Protein AF-A0A2E7CNX6-F1 (afdb_monomer_lite)

Structure (mmCIF, N/CA/C/O backbone):
data_AF-A0A2E7CNX6-F1
#
_entry.id   AF-A0A2E7CNX6-F1
#
loop_
_atom_site.group_PDB
_atom_site.id
_atom_site.type_symbol
_atom_site.label_atom_id
_atom_site.label_alt_id
_atom_site.label_comp_id
_atom_site.label_asym_id
_atom_site.label_entity_id
_atom_site.label_seq_id
_atom_site.pdbx_PDB_ins_code
_atom_site.Cartn_x
_atom_site.Cartn_y
_atom_site.Cartn_z
_atom_site.occupancy
_atom_site.B_iso_or_equiv
_atom_site.auth_seq_id
_atom_site.auth_comp_id
_atom_site.auth_asym_id
_atom_site.auth_atom_id
_atom_site.pdbx_PDB_model_num
ATOM 1 N N . MET A 1 1 ? 15.929 -14.197 7.930 1.00 45.59 1 MET A N 1
ATOM 2 C CA . MET A 1 1 ? 15.863 -12.833 8.488 1.00 45.59 1 MET A CA 1
ATOM 3 C C . MET A 1 1 ? 14.417 -12.599 8.876 1.00 45.59 1 MET A C 1
ATOM 5 O O . MET A 1 1 ? 13.589 -12.538 7.985 1.00 45.59 1 MET A O 1
ATOM 9 N N . SER A 1 2 ? 14.090 -12.605 10.167 1.00 47.03 2 SER A N 1
ATOM 10 C CA . SER A 1 2 ? 12.759 -12.212 10.642 1.00 47.03 2 SER A CA 1
ATOM 11 C C . SER A 1 2 ? 12.907 -10.865 11.340 1.00 47.03 2 SER A C 1
ATOM 13 O O . SER A 1 2 ? 12.980 -10.812 12.566 1.00 47.03 2 SER A O 1
ATOM 15 N N . SER A 1 3 ? 13.070 -9.789 10.567 1.00 60.41 3 SER A N 1
ATOM 16 C CA . SER A 1 3 ? 12.851 -8.453 11.118 1.00 60.41 3 SER A CA 1
ATOM 17 C C . SER A 1 3 ? 11.380 -8.385 11.516 1.00 60.41 3 SER A C 1
ATOM 19 O O . SER A 1 3 ? 10.489 -8.665 10.709 1.00 60.41 3 SER A O 1
ATOM 21 N N . ASN A 1 4 ? 11.119 -8.124 12.793 1.00 81.44 4 ASN A N 1
ATOM 22 C CA . ASN A 1 4 ? 9.761 -7.910 13.247 1.00 81.44 4 ASN A CA 1
ATOM 23 C C . ASN A 1 4 ? 9.384 -6.486 12.841 1.00 81.44 4 ASN A C 1
ATOM 25 O O . ASN A 1 4 ? 10.020 -5.534 13.279 1.00 81.44 4 ASN A O 1
ATOM 29 N N . LEU A 1 5 ? 8.368 -6.324 11.992 1.00 88.88 5 LEU A N 1
ATOM 30 C CA . LEU A 1 5 ? 7.946 -4.997 11.530 1.00 88.88 5 LEU A CA 1
ATOM 31 C C . LEU A 1 5 ? 7.479 -4.079 12.673 1.00 88.88 5 LEU A C 1
ATOM 33 O O . LEU A 1 5 ? 7.410 -2.867 12.483 1.00 88.88 5 LEU A O 1
ATOM 37 N N . SER A 1 6 ? 7.235 -4.623 13.871 1.00 88.31 6 SER A N 1
ATOM 38 C CA . SER A 1 6 ? 7.045 -3.821 15.08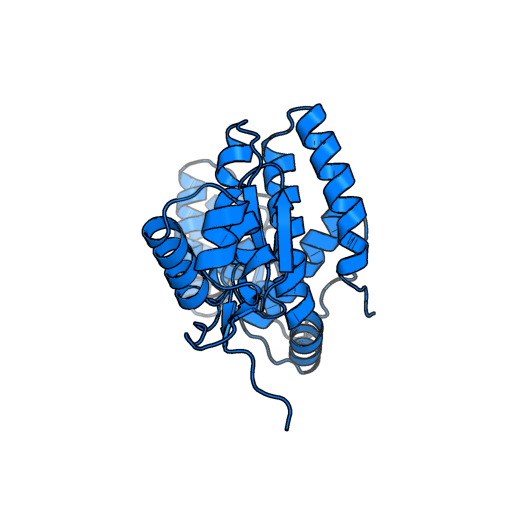3 1.00 88.31 6 SER A CA 1
ATOM 39 C C . SER A 1 6 ? 8.227 -2.903 15.391 1.00 88.31 6 SER A C 1
ATOM 41 O O . SER A 1 6 ? 8.024 -1.808 15.908 1.00 88.31 6 SER A O 1
ATOM 43 N N . ASP A 1 7 ? 9.447 -3.322 15.056 1.00 91.31 7 ASP A N 1
ATOM 44 C CA . ASP A 1 7 ? 10.673 -2.572 15.345 1.00 91.31 7 ASP A CA 1
ATOM 45 C C . ASP A 1 7 ? 10.776 -1.321 14.450 1.00 91.31 7 ASP A C 1
ATOM 47 O O . ASP A 1 7 ? 11.473 -0.362 14.774 1.00 91.31 7 ASP A O 1
ATOM 51 N N . CYS A 1 8 ? 10.003 -1.282 13.359 1.00 93.56 8 CYS A N 1
ATOM 52 C CA . CYS A 1 8 ? 9.891 -0.142 12.454 1.00 93.56 8 CYS A CA 1
ATOM 53 C C . CYS A 1 8 ? 8.937 0.949 12.963 1.00 93.56 8 CYS A C 1
ATOM 55 O O . CYS A 1 8 ? 8.990 2.076 12.470 1.00 93.56 8 CYS A O 1
ATOM 57 N N . HIS A 1 9 ? 8.068 0.652 13.938 1.00 94.88 9 HIS A N 1
ATOM 58 C CA . HIS A 1 9 ? 7.028 1.583 14.385 1.00 94.88 9 HIS A CA 1
ATOM 59 C C . HIS A 1 9 ? 7.613 2.881 14.952 1.00 94.88 9 HIS A C 1
ATOM 61 O O . HIS A 1 9 ? 7.230 3.967 14.522 1.00 94.88 9 HIS A O 1
ATOM 67 N N . GLU A 1 10 ? 8.556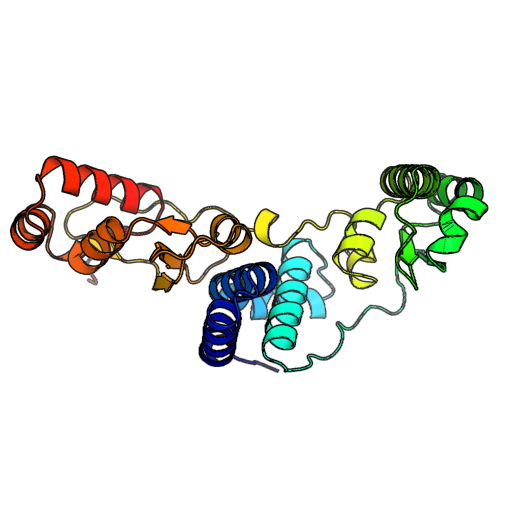 2.779 15.889 1.00 95.88 10 GLU A N 1
ATOM 68 C CA . GLU A 1 10 ? 9.176 3.947 16.521 1.00 95.88 10 GLU A CA 1
ATOM 69 C C . GLU A 1 10 ? 10.013 4.780 15.526 1.00 95.88 10 GLU A C 1
ATOM 71 O O . GLU A 1 10 ? 9.783 5.990 15.443 1.00 95.88 10 GLU A O 1
ATOM 76 N N . PRO A 1 11 ? 10.905 4.194 14.697 1.00 96.62 11 PRO A N 1
ATOM 77 C CA . PRO A 1 11 ? 11.612 4.941 13.657 1.00 96.62 11 PRO A CA 1
ATOM 78 C C . PRO A 1 11 ? 10.685 5.691 12.691 1.00 96.62 11 PRO A C 1
ATOM 80 O O . PRO A 1 11 ? 10.953 6.850 12.367 1.00 96.62 11 PRO A O 1
ATOM 83 N N . LEU A 1 12 ? 9.596 5.059 12.236 1.00 97.12 12 LEU A N 1
ATOM 84 C CA . LEU A 1 12 ? 8.643 5.688 11.317 1.00 97.12 12 LEU A CA 1
ATOM 85 C C . LEU A 1 12 ? 7.881 6.834 11.982 1.00 97.12 12 LEU A C 1
ATOM 87 O O . LEU A 1 12 ? 7.727 7.885 11.361 1.00 97.12 12 LEU A O 1
ATOM 91 N N . LEU A 1 13 ? 7.441 6.666 13.233 1.00 97.00 13 LEU A N 1
ATOM 92 C CA . LEU A 1 13 ? 6.760 7.727 13.980 1.00 97.00 13 LEU A CA 1
ATOM 93 C C . LEU A 1 13 ? 7.681 8.923 14.228 1.00 97.00 13 LEU A C 1
ATOM 95 O O . LEU A 1 13 ? 7.287 10.052 13.946 1.00 97.00 13 LEU A O 1
ATOM 99 N N . ASN A 1 14 ? 8.926 8.688 14.647 1.00 97.69 14 ASN A N 1
ATOM 100 C CA . ASN A 1 14 ? 9.900 9.759 14.862 1.00 97.69 14 ASN A CA 1
ATOM 101 C C . ASN A 1 14 ? 10.162 10.555 13.570 1.00 97.69 14 ASN A C 1
ATOM 103 O O . ASN A 1 14 ? 10.166 11.789 13.579 1.00 97.69 14 ASN A O 1
ATOM 107 N N . LYS A 1 15 ? 10.333 9.864 12.432 1.00 98.12 15 LYS A N 1
ATOM 108 C CA . LYS A 1 15 ? 10.488 10.519 11.123 1.00 98.12 15 LYS A CA 1
ATOM 109 C C . LYS A 1 15 ? 9.222 11.267 10.705 1.00 98.12 15 LYS A C 1
ATOM 111 O O . LYS A 1 15 ? 9.319 12.369 10.172 1.00 98.12 15 LYS A O 1
ATOM 116 N N . LEU A 1 16 ? 8.040 10.703 10.962 1.00 98.19 16 LEU A N 1
ATOM 117 C CA . LEU A 1 16 ? 6.757 11.337 10.655 1.00 98.19 16 LEU A CA 1
ATOM 118 C C . LEU A 1 16 ? 6.592 12.651 11.427 1.00 98.19 16 LEU A C 1
ATOM 120 O O . LEU A 1 16 ? 6.263 13.677 10.832 1.00 98.19 16 LEU A O 1
ATOM 124 N N . GLU A 1 17 ? 6.858 12.640 12.731 1.00 98.00 17 GLU A N 1
ATOM 125 C CA . GLU A 1 17 ? 6.811 13.834 13.580 1.00 98.00 17 GLU A CA 1
ATOM 126 C C . GLU A 1 17 ? 7.798 14.903 13.106 1.00 98.00 17 GLU A C 1
ATOM 128 O O . GLU A 1 17 ? 7.439 16.080 12.998 1.00 98.00 17 GLU A O 1
ATOM 133 N N . GLN A 1 18 ? 9.019 14.497 12.745 1.00 98.25 18 GLN A N 1
ATOM 134 C CA . GLN A 1 18 ? 10.017 15.395 12.175 1.00 98.25 18 GLN A CA 1
ATOM 135 C C . GLN A 1 18 ? 9.538 16.014 10.852 1.00 98.25 18 GLN A C 1
ATOM 137 O O . GLN A 1 18 ? 9.603 17.236 10.694 1.00 98.25 18 GLN A O 1
ATOM 142 N N . ALA A 1 19 ? 9.028 15.204 9.919 1.00 98.06 19 ALA A N 1
ATOM 143 C CA . ALA A 1 19 ? 8.524 15.669 8.629 1.00 98.06 19 ALA A CA 1
ATOM 144 C C . ALA A 1 19 ? 7.354 16.652 8.800 1.00 98.06 19 ALA A C 1
ATOM 146 O O . ALA A 1 19 ? 7.326 17.699 8.150 1.00 98.06 19 ALA A O 1
ATOM 147 N N . ILE A 1 20 ? 6.428 16.379 9.727 1.00 98.00 20 ILE A N 1
ATOM 148 C CA . ILE A 1 20 ? 5.329 17.293 10.078 1.00 98.00 20 ILE A CA 1
ATOM 149 C C . ILE A 1 20 ? 5.876 18.602 10.660 1.00 98.00 20 ILE A C 1
ATOM 151 O O . ILE A 1 20 ? 5.474 19.682 10.221 1.00 98.00 20 ILE A O 1
ATOM 155 N N . GLY A 1 21 ? 6.824 18.531 11.601 1.00 97.94 21 GLY A N 1
ATOM 156 C CA . GLY A 1 21 ? 7.466 19.709 12.193 1.00 97.94 21 GLY A CA 1
ATOM 157 C C . GLY A 1 21 ? 8.174 20.589 11.156 1.00 97.94 21 GLY A C 1
ATOM 158 O O . GLY A 1 21 ? 8.157 21.816 11.261 1.00 97.94 21 GLY A O 1
ATOM 159 N N . GLN A 1 22 ? 8.731 19.969 10.115 1.00 98.31 22 GLN A N 1
ATOM 160 C CA . GLN A 1 22 ? 9.387 20.634 8.986 1.00 98.31 22 GLN A CA 1
ATOM 161 C C . GLN A 1 22 ? 8.434 20.988 7.830 1.00 98.31 22 GLN A C 1
ATOM 163 O O . GLN A 1 22 ? 8.862 21.608 6.858 1.00 98.31 22 GLN A O 1
ATOM 168 N N . LYS A 1 23 ? 7.140 20.648 7.934 1.00 97.75 23 LYS A N 1
ATOM 169 C CA . LYS A 1 23 ? 6.114 20.841 6.889 1.00 97.75 23 LYS A CA 1
ATOM 170 C C . LYS A 1 23 ? 6.436 20.132 5.564 1.00 97.75 23 LYS A C 1
ATOM 172 O O . LYS A 1 23 ? 6.022 20.581 4.494 1.00 97.75 23 LYS A O 1
ATOM 177 N N . LEU A 1 24 ? 7.150 19.011 5.630 1.00 98.06 24 LEU A N 1
ATOM 178 C CA . LEU A 1 24 ? 7.438 18.128 4.499 1.00 98.06 24 LEU A CA 1
ATOM 179 C C . LEU A 1 24 ? 6.239 17.198 4.257 1.00 98.06 24 LEU A C 1
ATOM 181 O O . LEU A 1 24 ? 6.268 16.005 4.540 1.00 98.06 24 LEU A O 1
ATOM 185 N N . TRP A 1 25 ? 5.139 17.764 3.762 1.00 97.69 25 TRP A N 1
ATOM 186 C CA . TRP A 1 25 ? 3.827 17.106 3.697 1.00 97.69 25 TRP A CA 1
ATOM 187 C C . TRP A 1 25 ? 3.771 15.838 2.839 1.00 97.69 25 TRP A C 1
ATOM 189 O O . TRP A 1 25 ? 3.102 14.872 3.209 1.00 97.69 25 TRP A O 1
ATOM 199 N N . ALA A 1 26 ? 4.487 15.820 1.713 1.00 96.94 26 ALA A N 1
ATOM 200 C CA . ALA A 1 26 ? 4.577 14.637 0.860 1.00 96.94 26 ALA A CA 1
ATOM 201 C C . ALA A 1 26 ? 5.296 13.483 1.579 1.00 96.94 26 ALA A C 1
ATOM 203 O O . ALA A 1 26 ? 4.816 12.352 1.569 1.00 96.94 26 ALA A O 1
ATOM 204 N N . GLU A 1 27 ? 6.396 13.786 2.269 1.00 97.56 27 GLU A N 1
ATOM 205 C CA . GLU A 1 27 ? 7.151 12.815 3.062 1.00 97.56 27 GLU A CA 1
ATOM 206 C C . GLU A 1 27 ? 6.339 12.321 4.265 1.00 97.56 27 GLU A C 1
ATOM 208 O O . GLU A 1 27 ? 6.225 11.117 4.477 1.00 97.56 27 GLU A O 1
ATOM 213 N N . ALA A 1 28 ? 5.675 13.224 4.993 1.00 98.06 28 ALA A N 1
ATOM 214 C CA . ALA A 1 28 ? 4.783 12.863 6.094 1.00 98.06 28 ALA A CA 1
ATOM 215 C C . ALA A 1 28 ? 3.645 11.930 5.634 1.00 98.06 28 ALA A C 1
ATOM 217 O O . ALA A 1 28 ? 3.330 10.951 6.307 1.00 98.06 28 ALA A O 1
ATOM 218 N N . SER A 1 29 ? 3.052 12.186 4.463 1.00 97.75 29 SER A N 1
ATOM 219 C CA . SER A 1 29 ? 2.044 11.298 3.871 1.00 97.75 29 SER A CA 1
ATOM 220 C C . SER A 1 29 ? 2.605 9.900 3.579 1.00 97.75 29 SER A C 1
ATOM 222 O O . SER A 1 29 ? 1.937 8.904 3.862 1.00 97.75 29 SER A O 1
ATOM 224 N N . LEU A 1 30 ? 3.818 9.815 3.020 1.00 97.31 30 LEU A N 1
ATOM 225 C CA . LEU A 1 30 ? 4.486 8.543 2.722 1.00 97.31 30 LEU A CA 1
ATOM 226 C C . LEU A 1 30 ? 4.815 7.762 4.001 1.00 97.31 30 LEU A C 1
ATOM 228 O O . LEU A 1 30 ? 4.527 6.567 4.075 1.00 97.31 30 LEU A O 1
ATOM 232 N N . LEU A 1 31 ? 5.355 8.439 5.017 1.00 98.12 31 LEU A N 1
ATOM 233 C CA . LEU A 1 31 ? 5.703 7.851 6.313 1.00 98.12 31 LEU A CA 1
ATOM 234 C C . LEU A 1 31 ? 4.467 7.365 7.074 1.00 98.12 31 LEU A C 1
ATOM 236 O O . LEU A 1 31 ? 4.485 6.263 7.616 1.00 98.12 31 LEU A O 1
ATOM 240 N N . LEU A 1 32 ? 3.371 8.132 7.062 1.00 98.06 32 LEU A N 1
ATOM 241 C CA . LEU A 1 32 ? 2.106 7.691 7.652 1.00 98.06 32 LEU A CA 1
ATOM 242 C C . LEU A 1 32 ? 1.581 6.432 6.952 1.00 98.06 32 LEU A C 1
ATOM 244 O O . LEU A 1 32 ? 1.184 5.483 7.625 1.00 98.06 32 LEU A O 1
ATOM 248 N N . GLN A 1 33 ? 1.589 6.407 5.614 1.00 97.38 33 GLN A N 1
ATOM 249 C CA . GLN A 1 33 ? 1.158 5.230 4.857 1.00 97.38 33 GLN A CA 1
ATOM 250 C C . GLN A 1 33 ? 2.053 4.016 5.160 1.00 97.38 33 GLN A C 1
ATOM 252 O O . GLN A 1 33 ? 1.549 2.911 5.320 1.00 97.38 33 GLN A O 1
ATOM 257 N N . ALA A 1 34 ? 3.371 4.209 5.272 1.00 97.38 34 ALA A N 1
ATOM 258 C CA . ALA A 1 34 ? 4.309 3.150 5.649 1.00 97.38 34 ALA A CA 1
ATOM 259 C C . ALA A 1 34 ? 4.033 2.605 7.052 1.00 97.38 34 ALA A C 1
ATOM 261 O O . ALA A 1 34 ? 4.002 1.392 7.231 1.00 97.38 34 ALA A O 1
ATOM 262 N N . PHE A 1 35 ? 3.760 3.489 8.015 1.00 97.38 35 PHE A N 1
ATOM 263 C CA . PHE A 1 35 ? 3.416 3.102 9.378 1.00 97.38 35 PHE A CA 1
ATOM 264 C C . PHE A 1 35 ? 2.144 2.250 9.435 1.00 97.38 35 PHE A C 1
ATOM 266 O O . PHE A 1 35 ? 2.141 1.208 10.074 1.00 97.38 35 PHE A O 1
ATOM 273 N N . VAL A 1 36 ? 1.059 2.647 8.763 1.00 96.81 36 VAL A N 1
ATOM 274 C CA . VAL A 1 36 ? -0.188 1.855 8.810 1.00 96.81 36 VAL A CA 1
ATOM 275 C C . VAL A 1 36 ? -0.070 0.527 8.058 1.00 96.81 36 VAL A C 1
ATOM 277 O O . VAL A 1 36 ? -0.737 -0.443 8.416 1.00 96.81 36 VAL A O 1
ATOM 280 N N . ASP A 1 37 ? 0.793 0.459 7.042 1.00 96.44 37 ASP A N 1
ATOM 281 C CA . ASP A 1 37 ? 1.016 -0.755 6.257 1.00 96.44 37 ASP A CA 1
ATOM 282 C C . ASP A 1 37 ? 1.856 -1.812 6.996 1.00 96.44 37 ASP A C 1
ATOM 284 O O . ASP A 1 37 ? 1.872 -2.967 6.564 1.00 96.44 37 ASP A O 1
ATOM 288 N N . THR A 1 38 ? 2.503 -1.490 8.125 1.00 96.06 38 THR A N 1
ATOM 289 C CA . THR A 1 38 ? 3.284 -2.484 8.888 1.00 96.06 38 THR A CA 1
ATOM 290 C C . THR A 1 38 ? 2.426 -3.642 9.398 1.00 96.06 38 THR A C 1
ATOM 292 O O . THR A 1 38 ? 2.910 -4.772 9.441 1.00 96.06 38 THR A O 1
ATOM 295 N N . TRP A 1 39 ? 1.146 -3.406 9.711 1.00 94.94 39 TRP A N 1
ATOM 296 C CA . TRP A 1 39 ? 0.198 -4.444 10.135 1.00 94.94 39 TRP A CA 1
ATOM 297 C C . TRP A 1 39 ? -0.068 -5.478 9.041 1.00 94.94 39 TRP A C 1
ATOM 299 O O . TRP A 1 39 ? 0.269 -6.652 9.230 1.00 94.94 39 TRP A O 1
ATOM 309 N N . PRO A 1 40 ? -0.646 -5.095 7.887 1.00 95.00 40 PRO A N 1
ATOM 310 C CA . PRO A 1 40 ? -0.965 -6.072 6.862 1.00 95.00 40 PRO A CA 1
ATOM 311 C C . PRO A 1 40 ? 0.273 -6.697 6.221 1.00 95.00 40 PRO A C 1
ATOM 313 O O . PRO A 1 40 ? 0.243 -7.883 5.887 1.00 95.00 40 PRO A O 1
ATOM 316 N N . VAL A 1 41 ? 1.373 -5.944 6.090 1.00 95.75 41 VAL A N 1
ATOM 317 C CA . VAL A 1 41 ? 2.648 -6.506 5.628 1.00 95.75 41 VAL A CA 1
ATOM 318 C C . VAL A 1 41 ? 3.172 -7.508 6.654 1.00 95.75 41 VAL A C 1
ATOM 320 O O . VAL A 1 41 ? 3.460 -8.642 6.283 1.00 95.75 41 VAL A O 1
ATOM 323 N N . GLY A 1 42 ? 3.227 -7.151 7.941 1.00 94.38 42 GLY A N 1
ATOM 324 C CA . GLY A 1 42 ? 3.703 -8.031 9.012 1.00 94.38 42 GLY A CA 1
ATOM 325 C C . GLY A 1 42 ? 2.910 -9.328 9.119 1.00 94.38 42 GLY A C 1
ATOM 326 O O . GLY A 1 42 ? 3.500 -10.400 9.250 1.00 94.38 42 GLY A O 1
ATOM 327 N N . ALA A 1 43 ? 1.588 -9.257 8.954 1.00 92.56 43 ALA A N 1
ATOM 328 C CA . ALA A 1 43 ? 0.719 -10.428 8.959 1.00 92.56 43 ALA A CA 1
ATOM 329 C C . ALA A 1 43 ? 0.976 -11.393 7.785 1.00 92.56 43 ALA A C 1
ATOM 331 O O . ALA A 1 43 ? 0.739 -12.595 7.908 1.00 92.56 43 ALA A O 1
ATOM 332 N N . CYS A 1 44 ? 1.458 -10.884 6.647 1.00 94.56 44 CYS A N 1
ATOM 333 C CA . CYS A 1 44 ? 1.620 -11.667 5.419 1.00 94.56 44 CYS A CA 1
ATOM 334 C C . CYS A 1 44 ? 3.078 -12.003 5.085 1.00 94.56 44 CYS A C 1
ATOM 336 O O . CYS A 1 44 ? 3.319 -12.889 4.263 1.00 94.56 44 CYS A O 1
ATOM 338 N N . LEU A 1 45 ? 4.052 -11.325 5.699 1.00 95.00 45 LEU A N 1
ATOM 339 C CA . LEU A 1 45 ? 5.456 -11.344 5.288 1.00 95.00 45 LEU A CA 1
ATOM 340 C C . LEU A 1 45 ? 6.065 -12.747 5.289 1.00 95.00 45 LEU A C 1
ATOM 342 O O . LEU A 1 45 ? 6.732 -13.129 4.328 1.00 95.00 45 LEU A O 1
ATOM 346 N N . HIS A 1 46 ? 5.821 -13.535 6.338 1.00 94.50 46 HIS A N 1
ATOM 347 C CA . HIS A 1 46 ? 6.339 -14.901 6.418 1.00 94.50 46 HIS A CA 1
ATOM 348 C C . HIS A 1 46 ? 5.814 -15.781 5.273 1.00 94.50 46 HIS A C 1
ATOM 350 O O . HIS A 1 46 ? 6.597 -16.445 4.595 1.00 94.50 46 HIS A O 1
ATOM 356 N N . ILE A 1 47 ? 4.502 -15.731 5.018 1.00 95.06 47 ILE A N 1
ATOM 357 C CA . ILE A 1 47 ? 3.854 -16.504 3.952 1.00 95.06 47 ILE A CA 1
ATOM 358 C C . ILE A 1 47 ? 4.352 -16.035 2.583 1.00 95.06 47 ILE A C 1
ATOM 360 O O . ILE A 1 47 ? 4.700 -16.865 1.749 1.00 95.06 47 ILE A O 1
ATOM 364 N N . ALA A 1 48 ? 4.434 -14.722 2.354 1.00 95.81 48 ALA A N 1
ATOM 365 C CA . ALA A 1 48 ? 4.954 -14.161 1.110 1.00 95.81 48 ALA A CA 1
ATOM 366 C C . ALA A 1 48 ? 6.411 -14.591 0.866 1.00 95.81 48 ALA A C 1
ATOM 368 O O . ALA A 1 48 ? 6.751 -15.051 -0.221 1.00 95.81 48 ALA A O 1
ATOM 369 N N . THR A 1 49 ? 7.256 -14.541 1.897 1.00 95.88 49 THR A N 1
ATOM 370 C CA . THR A 1 49 ? 8.659 -14.974 1.811 1.00 95.88 49 THR A CA 1
ATOM 371 C C . THR A 1 49 ? 8.748 -16.452 1.440 1.00 95.88 49 THR A C 1
ATOM 373 O O . THR A 1 49 ? 9.415 -16.807 0.471 1.00 95.88 49 THR A O 1
ATOM 376 N N . GLN A 1 50 ? 8.003 -17.312 2.142 1.00 96.00 50 GLN A N 1
ATOM 377 C CA . GLN A 1 50 ? 7.965 -18.746 1.862 1.00 96.00 50 GLN A CA 1
ATOM 378 C C . GLN A 1 50 ? 7.463 -19.042 0.441 1.00 96.00 50 GLN A C 1
ATOM 380 O O . GLN A 1 50 ? 7.993 -19.923 -0.235 1.00 96.00 50 GLN A O 1
ATOM 385 N N . ARG A 1 51 ? 6.435 -18.333 -0.035 1.00 97.00 51 ARG A N 1
ATOM 386 C CA . ARG A 1 51 ? 5.911 -18.499 -1.399 1.00 97.00 51 ARG A CA 1
ATOM 387 C C . ARG A 1 51 ? 6.945 -18.097 -2.443 1.00 97.00 51 ARG A C 1
ATOM 389 O O . ARG A 1 51 ? 7.176 -18.864 -3.373 1.00 97.00 51 ARG A O 1
ATOM 396 N N . TRP A 1 52 ? 7.615 -16.963 -2.248 1.00 96.62 52 TRP A N 1
ATOM 397 C CA . TRP A 1 52 ? 8.665 -16.489 -3.147 1.00 96.62 52 TRP A CA 1
ATOM 398 C C . TRP A 1 52 ? 9.845 -17.462 -3.232 1.00 96.62 52 TRP A C 1
ATOM 400 O O . TRP A 1 52 ? 10.291 -17.800 -4.326 1.00 96.62 52 TRP A O 1
ATOM 410 N N . GLU A 1 53 ? 10.313 -17.974 -2.090 1.00 95.50 53 GLU A N 1
ATOM 411 C CA . GLU A 1 53 ? 11.392 -18.970 -2.026 1.00 95.50 53 GLU A CA 1
ATOM 412 C C . GLU A 1 53 ? 11.026 -20.284 -2.733 1.00 95.50 53 GLU A C 1
ATOM 414 O O . GLU A 1 53 ? 11.882 -20.914 -3.352 1.00 95.50 53 GLU A O 1
ATOM 419 N N . ASN A 1 54 ? 9.746 -20.664 -2.701 1.00 96.12 54 ASN A N 1
ATOM 420 C CA . ASN A 1 54 ? 9.213 -21.822 -3.420 1.00 96.12 54 ASN A CA 1
ATOM 421 C C . ASN A 1 54 ? 8.799 -21.507 -4.870 1.00 96.12 54 ASN A C 1
ATOM 423 O O . ASN A 1 54 ? 8.105 -22.312 -5.487 1.00 96.12 54 ASN A O 1
ATOM 427 N N . GLN A 1 55 ? 9.208 -20.354 -5.413 1.00 95.50 55 GLN A N 1
ATOM 428 C CA . GLN A 1 55 ? 8.924 -19.919 -6.787 1.00 95.50 55 GLN A CA 1
ATOM 429 C C . GLN A 1 55 ? 7.421 -19.814 -7.111 1.00 95.50 55 GLN A C 1
ATOM 431 O O . GLN A 1 55 ? 6.996 -19.946 -8.258 1.00 95.50 55 GLN A O 1
ATOM 436 N N . LEU A 1 56 ? 6.593 -19.566 -6.094 1.00 96.19 56 LEU A N 1
ATOM 437 C CA . LEU A 1 56 ? 5.166 -19.294 -6.243 1.00 96.19 56 LEU A CA 1
ATOM 438 C C . LEU A 1 56 ? 4.965 -17.785 -6.382 1.00 96.19 56 LEU A C 1
ATOM 440 O O . LEU A 1 56 ? 4.672 -17.086 -5.410 1.00 96.19 56 LEU A O 1
ATOM 444 N N . TYR A 1 57 ? 5.156 -17.291 -7.602 1.00 95.94 57 TYR A N 1
ATOM 445 C CA . TYR A 1 57 ? 5.043 -15.873 -7.923 1.00 95.94 57 TYR A CA 1
ATOM 446 C C . TYR A 1 57 ? 3.576 -15.476 -8.123 1.00 95.94 57 TYR A C 1
ATOM 448 O O . TYR A 1 57 ? 2.891 -15.978 -9.013 1.00 95.94 57 TYR A O 1
ATOM 456 N N . ASP A 1 58 ? 3.081 -14.569 -7.284 1.00 96.19 58 ASP A N 1
ATOM 457 C CA . ASP A 1 58 ? 1.736 -14.008 -7.393 1.00 96.19 58 ASP A CA 1
ATOM 458 C C . ASP A 1 58 ? 1.709 -12.533 -6.946 1.00 96.19 58 ASP A C 1
ATOM 460 O O . ASP A 1 58 ? 2.620 -12.094 -6.232 1.00 96.19 58 ASP A O 1
ATOM 464 N N . PRO A 1 59 ? 0.679 -11.755 -7.344 1.00 96.00 59 PRO A N 1
ATOM 465 C CA . PRO A 1 59 ? 0.596 -10.328 -7.034 1.00 96.00 59 PRO A CA 1
ATOM 466 C C . PRO A 1 59 ? 0.678 -9.992 -5.549 1.00 96.00 59 PRO A C 1
ATOM 468 O O . PRO A 1 59 ? 1.365 -9.036 -5.198 1.00 96.00 59 PRO A O 1
ATOM 471 N N . LEU A 1 60 ? 0.017 -10.764 -4.679 1.00 94.75 60 LEU A N 1
ATOM 472 C CA . LEU A 1 60 ? 0.020 -10.499 -3.241 1.00 94.75 60 LEU A CA 1
ATOM 473 C C . LEU A 1 60 ? 1.410 -10.728 -2.654 1.00 94.75 60 LEU A C 1
ATOM 475 O O . LEU A 1 60 ? 1.906 -9.883 -1.913 1.00 94.75 60 LEU A O 1
ATOM 479 N N . THR A 1 61 ? 2.049 -11.836 -3.027 1.00 96.12 61 THR A N 1
ATOM 480 C CA . THR A 1 61 ? 3.408 -12.160 -2.592 1.00 96.12 61 THR A CA 1
ATOM 481 C C . THR A 1 61 ? 4.394 -11.055 -2.972 1.00 96.12 61 THR A C 1
ATOM 483 O O . THR A 1 61 ? 5.095 -10.542 -2.099 1.00 96.12 61 THR A O 1
ATOM 486 N N . LEU A 1 62 ? 4.417 -10.641 -4.245 1.00 97.00 62 LEU A N 1
ATOM 487 C CA . LEU A 1 62 ? 5.308 -9.569 -4.695 1.00 97.00 62 LEU A CA 1
ATOM 488 C C . LEU A 1 62 ? 4.985 -8.244 -3.993 1.00 97.00 62 LEU A C 1
ATOM 490 O O . LEU A 1 62 ? 5.886 -7.598 -3.466 1.00 97.00 62 LEU A O 1
ATOM 494 N N . GLY A 1 63 ? 3.707 -7.864 -3.928 1.00 96.44 63 GLY A N 1
ATOM 495 C CA . GLY A 1 63 ? 3.286 -6.616 -3.296 1.00 96.44 63 GLY A CA 1
ATOM 496 C C . GLY A 1 63 ? 3.682 -6.524 -1.821 1.00 96.44 63 GLY A C 1
ATOM 497 O O . GLY A 1 63 ? 4.164 -5.478 -1.395 1.00 96.44 63 GLY A O 1
ATOM 498 N N . VAL A 1 64 ? 3.535 -7.609 -1.050 1.00 96.12 64 VAL A N 1
ATOM 499 C CA . VAL A 1 64 ? 3.958 -7.669 0.362 1.00 96.12 64 VAL A CA 1
ATOM 500 C C . VAL A 1 64 ? 5.472 -7.508 0.489 1.00 96.12 64 VAL A C 1
ATOM 502 O O . VAL A 1 64 ? 5.930 -6.726 1.317 1.00 96.12 64 VAL A O 1
ATOM 505 N N . LEU A 1 65 ? 6.256 -8.222 -0.325 1.00 96.62 65 LEU A N 1
ATOM 506 C CA . LEU A 1 65 ? 7.720 -8.181 -0.253 1.00 96.62 65 LEU A CA 1
ATOM 507 C C . LEU A 1 65 ? 8.284 -6.819 -0.665 1.00 96.62 65 LEU A C 1
ATOM 509 O O . LEU A 1 65 ? 9.174 -6.293 0.003 1.00 96.62 65 LEU A O 1
ATOM 513 N N . MET A 1 66 ? 7.739 -6.226 -1.726 1.00 96.56 66 MET A N 1
ATOM 514 C CA . MET A 1 66 ? 8.155 -4.901 -2.181 1.00 96.56 66 MET A CA 1
ATOM 515 C C . MET A 1 66 ? 7.742 -3.824 -1.186 1.00 96.56 66 MET A C 1
ATOM 517 O O . MET A 1 66 ? 8.564 -2.984 -0.828 1.00 96.56 66 MET A O 1
ATOM 521 N N . ARG A 1 67 ? 6.523 -3.904 -0.634 1.00 96.62 67 ARG A N 1
ATOM 522 C CA . ARG A 1 67 ? 6.103 -2.964 0.406 1.00 96.62 67 ARG A CA 1
ATOM 523 C C . ARG A 1 67 ? 6.934 -3.106 1.679 1.00 96.62 67 ARG A C 1
ATOM 525 O O . ARG A 1 67 ? 7.273 -2.103 2.297 1.00 96.62 67 ARG A O 1
ATOM 532 N N . HIS A 1 68 ? 7.295 -4.332 2.058 1.00 96.06 68 HIS A N 1
ATOM 533 C CA . HIS A 1 68 ? 8.212 -4.569 3.167 1.00 96.06 68 HIS A CA 1
ATOM 534 C C . HIS A 1 68 ? 9.560 -3.887 2.924 1.00 96.06 68 HIS A C 1
ATOM 536 O O . HIS A 1 68 ? 10.015 -3.151 3.794 1.00 96.06 68 HIS A O 1
ATOM 542 N N . LYS A 1 69 ? 10.158 -4.068 1.739 1.00 95.75 69 LYS A N 1
ATOM 543 C CA . LYS A 1 69 ? 11.412 -3.404 1.359 1.00 95.75 69 LYS A CA 1
ATOM 544 C C . LYS A 1 69 ? 11.312 -1.883 1.472 1.00 95.75 69 LYS A C 1
ATOM 546 O O . LYS A 1 69 ? 12.133 -1.293 2.160 1.00 95.75 69 LYS A O 1
ATOM 551 N N . GLU A 1 70 ? 10.273 -1.278 0.900 1.00 95.44 70 GLU A N 1
ATOM 552 C CA . GLU A 1 70 ? 10.035 0.169 0.997 1.00 95.44 70 GLU A CA 1
ATOM 553 C C . GLU A 1 70 ? 9.937 0.655 2.452 1.00 95.44 70 GLU A C 1
ATOM 555 O O . GLU A 1 70 ? 10.502 1.689 2.800 1.00 95.44 70 GLU A O 1
ATOM 560 N N . ILE A 1 71 ? 9.230 -0.085 3.315 1.00 96.44 71 ILE A N 1
ATOM 561 C CA . ILE A 1 71 ? 9.113 0.243 4.742 1.00 96.44 71 ILE A CA 1
ATOM 562 C C . ILE A 1 71 ? 10.487 0.197 5.422 1.00 96.44 71 ILE A C 1
ATOM 564 O O . ILE A 1 71 ? 10.829 1.124 6.154 1.00 96.44 71 ILE A O 1
ATOM 568 N N . MET A 1 72 ? 11.288 -0.841 5.164 1.00 95.88 72 MET A N 1
ATOM 569 C CA . MET A 1 72 ? 12.629 -0.960 5.748 1.00 95.88 72 MET A CA 1
ATOM 570 C C . MET A 1 72 ? 13.560 0.157 5.262 1.00 95.88 72 MET A C 1
ATOM 572 O O . MET A 1 72 ? 14.238 0.782 6.081 1.00 95.88 72 MET A O 1
ATOM 576 N N . ASP A 1 73 ? 13.524 0.482 3.967 1.00 94.06 73 ASP A N 1
ATOM 577 C CA . ASP A 1 73 ? 14.305 1.580 3.392 1.00 94.06 73 ASP A CA 1
ATOM 578 C C . ASP A 1 73 ? 13.916 2.920 4.053 1.00 94.06 73 ASP A C 1
ATOM 580 O O . ASP A 1 73 ? 14.782 3.710 4.442 1.00 94.06 73 ASP A O 1
ATOM 584 N N . LEU A 1 74 ? 12.617 3.147 4.297 1.00 95.50 74 LEU A N 1
ATOM 585 C CA . LEU A 1 74 ? 12.122 4.303 5.056 1.00 95.50 74 LEU A CA 1
ATOM 586 C C . LEU A 1 74 ? 12.554 4.288 6.526 1.00 95.50 74 LEU A C 1
ATOM 588 O O . LEU A 1 74 ? 12.719 5.359 7.111 1.00 95.50 74 LEU A O 1
ATOM 592 N N . CYS A 1 75 ? 12.801 3.128 7.132 1.00 94.38 75 CYS A N 1
ATOM 593 C CA . CYS A 1 75 ? 13.423 3.017 8.456 1.00 94.38 75 CYS A CA 1
ATOM 594 C C . CYS A 1 75 ? 14.936 3.286 8.429 1.00 94.38 75 CYS A C 1
ATOM 596 O O . CYS A 1 75 ? 15.509 3.614 9.465 1.00 94.38 75 CYS A O 1
ATOM 598 N N . GLY A 1 76 ? 15.568 3.290 7.252 1.00 92.44 76 GLY A N 1
ATOM 599 C CA . GLY A 1 76 ? 17.021 3.390 7.094 1.00 92.44 76 GLY A CA 1
ATOM 600 C C . GLY A 1 76 ? 17.731 2.037 7.176 1.00 92.44 76 GLY A C 1
ATOM 601 O O . GLY A 1 76 ? 18.948 1.996 7.345 1.00 92.44 76 GLY A O 1
ATOM 602 N N . GLU A 1 77 ? 16.982 0.942 7.064 1.00 90.56 77 GLU A N 1
ATOM 603 C CA . GLU A 1 77 ? 17.513 -0.411 6.966 1.00 90.56 77 GLU A CA 1
ATOM 604 C C . GLU A 1 77 ? 17.528 -0.854 5.507 1.00 90.56 77 GLU A C 1
ATOM 606 O O . GLU A 1 77 ? 16.546 -0.698 4.792 1.00 90.56 77 GLU A O 1
ATOM 611 N N . SER A 1 78 ? 18.636 -1.443 5.061 1.00 87.56 78 SER A N 1
ATOM 612 C CA . SER A 1 78 ? 18.728 -1.983 3.706 1.00 87.56 78 SER A CA 1
ATOM 613 C C . SER A 1 78 ? 18.453 -3.481 3.727 1.00 87.56 78 SER A C 1
ATOM 615 O O . SER A 1 78 ? 19.219 -4.256 4.307 1.00 87.56 78 SER A O 1
ATOM 617 N N . LEU A 1 79 ? 17.360 -3.897 3.084 1.00 88.38 79 LEU A N 1
ATOM 618 C CA . LEU A 1 79 ? 17.101 -5.313 2.843 1.00 88.38 79 LEU A CA 1
ATOM 619 C C . LEU A 1 79 ? 17.857 -5.820 1.611 1.00 88.38 79 LEU A C 1
ATOM 621 O O . LEU A 1 79 ? 17.962 -5.092 0.614 1.00 88.38 79 LEU A O 1
ATOM 625 N N . PRO A 1 80 ? 18.309 -7.091 1.631 1.00 83.81 80 PRO A N 1
ATOM 626 C CA . PRO A 1 80 ? 18.868 -7.719 0.445 1.00 83.81 80 PRO A CA 1
ATOM 627 C C . PRO A 1 80 ? 17.844 -7.716 -0.693 1.00 83.81 80 PRO A C 1
ATOM 629 O O . PRO A 1 80 ? 16.631 -7.761 -0.473 1.00 83.81 80 PRO A O 1
ATOM 632 N N . GLU A 1 81 ? 18.343 -7.671 -1.923 1.00 89.50 81 GLU A N 1
ATOM 633 C CA . GLU A 1 81 ? 17.493 -7.795 -3.101 1.00 89.50 81 GLU A CA 1
ATOM 634 C C . GLU A 1 81 ? 16.768 -9.143 -3.125 1.00 89.50 81 GLU A C 1
ATOM 636 O O . GLU A 1 81 ? 17.276 -10.167 -2.649 1.00 89.50 81 GLU A O 1
ATOM 641 N N . LEU A 1 82 ? 15.558 -9.135 -3.692 1.00 92.25 82 LEU A N 1
ATOM 642 C CA . LEU A 1 82 ? 14.805 -10.359 -3.909 1.00 92.25 82 LEU A CA 1
ATOM 643 C C . LEU A 1 82 ? 15.596 -11.265 -4.846 1.00 92.25 82 LEU A C 1
ATOM 645 O O . LEU A 1 82 ? 15.981 -10.869 -5.942 1.00 92.25 82 LEU A O 1
ATOM 649 N N . LYS A 1 83 ? 15.814 -12.508 -4.417 1.00 93.81 83 LYS A N 1
ATOM 650 C CA . LYS A 1 83 ? 16.450 -13.511 -5.267 1.00 93.81 83 LYS A CA 1
ATOM 651 C C . LYS A 1 83 ? 15.533 -13.808 -6.447 1.00 93.81 83 LYS A C 1
ATOM 653 O O . LYS A 1 83 ? 14.402 -14.255 -6.248 1.00 93.81 83 LYS A O 1
ATOM 658 N N . LEU A 1 84 ? 16.044 -13.566 -7.646 1.00 95.62 84 LEU A N 1
ATOM 659 C CA . LEU A 1 84 ? 15.380 -13.865 -8.906 1.00 95.62 84 LEU A CA 1
ATOM 660 C C . LEU A 1 84 ? 15.860 -15.222 -9.449 1.00 95.62 84 LEU A C 1
ATOM 662 O O . LEU A 1 84 ? 17.003 -15.612 -9.186 1.00 95.62 84 LEU A O 1
ATOM 666 N N . PRO A 1 85 ? 15.010 -15.964 -10.181 1.00 94.06 85 PRO A N 1
ATOM 667 C CA . PRO A 1 85 ? 15.452 -17.136 -10.924 1.00 94.06 85 PRO A CA 1
ATOM 668 C C . PRO A 1 85 ? 16.420 -16.716 -12.040 1.00 94.06 85 PRO A C 1
ATOM 670 O O . PRO A 1 85 ? 16.387 -15.578 -12.503 1.00 94.06 85 PRO A O 1
ATOM 673 N N . ALA A 1 86 ? 17.283 -17.639 -12.474 1.00 92.88 86 ALA A N 1
ATOM 674 C CA . ALA A 1 86 ? 18.246 -17.366 -13.544 1.00 92.88 86 ALA A CA 1
ATOM 675 C C . ALA A 1 86 ? 17.557 -17.110 -14.897 1.00 92.88 86 ALA A C 1
ATOM 677 O O . ALA A 1 86 ? 17.970 -16.224 -15.640 1.00 92.88 86 ALA A O 1
ATOM 678 N N . ASP A 1 87 ? 16.486 -17.855 -15.180 1.00 93.81 87 ASP A N 1
ATOM 679 C CA . ASP A 1 87 ? 15.704 -17.730 -16.410 1.00 93.81 87 ASP A CA 1
ATOM 680 C C . ASP A 1 87 ? 14.538 -16.759 -16.195 1.00 93.81 87 ASP A C 1
ATOM 682 O O . ASP A 1 87 ? 13.411 -17.153 -15.884 1.00 93.81 87 ASP A O 1
ATOM 686 N N . LEU A 1 88 ? 14.827 -15.465 -16.319 1.00 96.81 88 LEU A N 1
ATOM 687 C CA . LEU A 1 88 ? 13.802 -14.425 -16.311 1.00 96.81 88 LEU A CA 1
ATOM 688 C C . LEU A 1 88 ? 13.039 -14.380 -17.646 1.00 96.81 88 LEU A C 1
ATOM 690 O O . LEU A 1 88 ? 13.616 -14.683 -18.695 1.00 96.81 88 LEU A O 1
ATOM 694 N N . PRO A 1 89 ? 11.761 -13.957 -17.633 1.00 97.56 89 PRO A N 1
ATOM 695 C CA . PRO A 1 89 ? 11.035 -13.649 -18.860 1.00 97.56 89 PRO A CA 1
ATOM 696 C C . PRO A 1 89 ? 11.785 -12.623 -19.731 1.00 97.56 89 PRO A C 1
ATOM 698 O O . PRO A 1 89 ? 12.503 -11.784 -19.178 1.00 97.56 89 PRO A O 1
ATOM 701 N N . PRO A 1 90 ? 11.640 -12.661 -21.072 1.00 97.88 90 PRO A N 1
ATOM 702 C CA . PRO A 1 90 ? 12.411 -11.813 -21.975 1.00 97.88 90 PRO A CA 1
ATOM 703 C C . PRO A 1 90 ? 12.267 -10.328 -21.646 1.00 97.88 90 PRO A C 1
ATOM 705 O O . PRO A 1 90 ? 11.172 -9.774 -21.678 1.00 97.88 90 PRO A O 1
ATOM 708 N N . TYR A 1 91 ? 13.383 -9.662 -21.382 1.00 98.31 91 TYR A N 1
ATOM 709 C CA . TYR A 1 91 ? 13.420 -8.222 -21.168 1.00 98.31 91 TYR A CA 1
ATOM 710 C C . TYR A 1 91 ? 14.652 -7.621 -21.837 1.00 98.31 91 TYR A C 1
ATOM 712 O O . TYR A 1 91 ? 15.576 -8.329 -22.245 1.00 98.31 91 TYR A O 1
ATOM 720 N N . CYS A 1 92 ? 14.674 -6.300 -21.964 1.00 97.94 92 CYS A N 1
ATOM 721 C CA . CYS A 1 92 ? 15.898 -5.582 -22.286 1.00 97.94 92 CYS A CA 1
ATOM 722 C C . CYS A 1 92 ? 16.041 -4.338 -21.422 1.00 97.94 92 CYS A C 1
ATOM 724 O O . CYS A 1 92 ? 15.055 -3.785 -20.940 1.00 97.94 92 CYS A O 1
ATOM 726 N N . GLU A 1 93 ? 17.277 -3.892 -21.268 1.00 98.31 93 GLU A N 1
ATOM 727 C CA . GLU A 1 93 ? 17.603 -2.645 -20.589 1.00 98.31 93 GLU A CA 1
ATOM 728 C C . GLU A 1 93 ? 17.629 -1.496 -21.597 1.00 98.31 93 GLU A C 1
ATOM 730 O O . GLU A 1 93 ? 18.037 -1.676 -22.752 1.00 98.31 93 GLU A O 1
ATOM 735 N N . LEU A 1 94 ? 17.156 -0.326 -21.173 1.00 98.25 94 LEU A N 1
ATOM 736 C CA . LEU A 1 94 ? 17.096 0.860 -22.015 1.00 98.25 94 LEU A CA 1
ATOM 737 C C . LEU A 1 94 ? 17.257 2.131 -21.185 1.00 98.25 94 LEU A C 1
ATOM 739 O O . LEU A 1 94 ? 16.663 2.253 -20.115 1.00 98.25 94 LEU A O 1
ATOM 743 N N . GLU A 1 95 ? 17.990 3.116 -21.694 1.00 98.12 95 GLU A N 1
ATOM 744 C CA . GLU A 1 95 ? 17.955 4.448 -21.097 1.00 98.12 95 GLU A CA 1
ATOM 745 C C . GLU A 1 95 ? 16.612 5.129 -21.396 1.00 98.12 95 GLU A C 1
ATOM 747 O O . GLU A 1 95 ? 16.108 5.081 -22.520 1.00 98.12 95 GLU A O 1
ATOM 752 N N . GLY A 1 96 ? 16.020 5.820 -20.417 1.00 96.81 96 GLY A N 1
ATOM 753 C CA . GLY A 1 96 ? 14.674 6.391 -20.555 1.00 96.81 96 GLY A CA 1
ATOM 754 C C . GLY A 1 96 ? 14.527 7.334 -21.754 1.00 96.81 96 GLY A C 1
ATOM 755 O O . GLY A 1 96 ? 13.498 7.341 -22.432 1.00 96.81 96 GLY A O 1
ATOM 756 N N . HIS A 1 97 ? 15.583 8.086 -22.078 1.00 97.44 97 HIS A N 1
ATOM 757 C CA . HIS A 1 97 ? 15.610 9.017 -23.210 1.00 97.44 97 HIS A CA 1
ATOM 758 C C . HIS A 1 97 ? 15.628 8.334 -24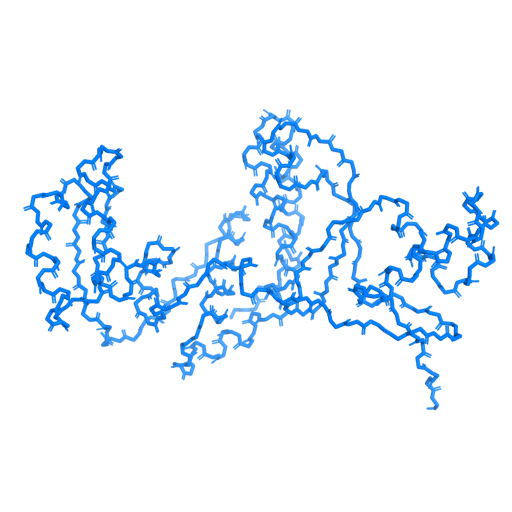.592 1.00 97.44 97 HIS A C 1
ATOM 760 O O . HIS A 1 97 ? 15.322 8.980 -25.596 1.00 97.44 97 HIS A O 1
ATOM 766 N N . GLU A 1 98 ? 15.957 7.043 -24.672 1.00 97.94 98 GLU A N 1
ATOM 767 C CA . GLU A 1 98 ? 16.004 6.284 -25.927 1.00 97.94 98 GLU A CA 1
ATOM 768 C C . GLU A 1 98 ? 14.636 5.716 -26.336 1.00 97.94 98 GLU A C 1
ATOM 770 O O . GLU A 1 98 ? 14.442 5.355 -27.503 1.00 97.94 98 GLU A O 1
ATOM 775 N N . LEU A 1 99 ? 13.667 5.669 -25.410 1.00 97.94 99 LEU A N 1
ATOM 776 C CA . LEU A 1 99 ? 12.347 5.059 -25.614 1.00 97.94 99 LEU A CA 1
ATOM 777 C C . LEU A 1 99 ? 11.660 5.564 -26.884 1.00 97.94 99 LEU A C 1
ATOM 779 O O . LEU A 1 99 ? 11.186 4.776 -27.701 1.00 97.94 99 LEU A O 1
ATOM 783 N N . LYS A 1 100 ? 11.655 6.884 -27.089 1.00 96.81 100 LYS A N 1
ATOM 784 C CA . LYS A 1 100 ? 11.035 7.509 -28.262 1.00 96.81 100 LYS A CA 1
ATOM 785 C C . LYS A 1 100 ? 11.644 7.011 -29.575 1.00 96.81 100 LYS A C 1
ATOM 787 O O . LYS A 1 100 ? 10.911 6.741 -30.522 1.00 96.81 100 LYS A O 1
ATOM 792 N N . GLY A 1 101 ? 12.972 6.892 -29.634 1.00 97.12 101 GLY A N 1
ATOM 793 C CA . GLY A 1 101 ? 13.693 6.462 -30.835 1.00 97.12 101 GLY A CA 1
ATOM 794 C C . GLY A 1 101 ? 13.513 4.976 -31.146 1.00 97.12 101 GLY A C 1
ATOM 795 O O . GLY A 1 101 ? 13.521 4.594 -32.314 1.00 97.12 101 GLY A O 1
ATOM 796 N N . ARG A 1 102 ? 13.306 4.149 -30.114 1.00 98.06 102 ARG A N 1
ATOM 797 C CA . ARG A 1 102 ? 13.160 2.687 -30.237 1.00 98.06 102 ARG A CA 1
ATOM 798 C C . ARG A 1 102 ? 11.724 2.179 -30.137 1.00 98.06 102 ARG A C 1
ATOM 800 O O . ARG A 1 102 ? 11.496 0.982 -30.274 1.00 98.06 102 ARG A O 1
ATOM 807 N N . ARG A 1 103 ? 10.747 3.071 -29.967 1.00 97.50 103 ARG A N 1
ATOM 808 C CA . ARG A 1 103 ? 9.312 2.769 -29.831 1.00 97.50 103 ARG A CA 1
ATOM 809 C C . ARG A 1 103 ? 8.822 1.672 -30.782 1.00 97.50 103 ARG A C 1
ATOM 811 O O . ARG A 1 103 ? 8.306 0.662 -30.317 1.00 97.50 103 ARG A O 1
ATOM 818 N N . THR A 1 104 ? 9.009 1.846 -32.094 1.00 97.69 104 THR A N 1
ATOM 819 C CA . THR A 1 104 ? 8.520 0.895 -33.111 1.00 97.69 104 THR A CA 1
ATOM 820 C C . THR A 1 104 ? 9.166 -0.482 -32.978 1.00 97.69 104 THR A C 1
ATOM 822 O O . THR A 1 104 ? 8.488 -1.494 -33.104 1.00 97.69 104 THR A O 1
ATOM 825 N N . GLU A 1 105 ? 10.472 -0.534 -32.717 1.00 98.38 105 GLU A N 1
ATOM 826 C CA . GLU A 1 105 ? 11.203 -1.789 -32.519 1.00 98.38 105 GLU A CA 1
ATOM 827 C C . GLU A 1 105 ? 10.675 -2.537 -31.287 1.00 98.38 105 GLU A C 1
ATOM 829 O O . GLU A 1 105 ? 10.343 -3.717 -31.377 1.00 98.38 105 GLU A O 1
ATOM 834 N N . LEU A 1 106 ? 10.566 -1.838 -30.154 1.00 98.31 106 LEU A N 1
ATOM 835 C CA . LEU A 1 106 ? 10.161 -2.418 -28.873 1.00 98.31 106 LEU A CA 1
ATOM 836 C C . LEU A 1 106 ? 8.713 -2.913 -28.907 1.00 98.31 106 LEU A C 1
ATOM 838 O O . LEU A 1 106 ? 8.455 -4.041 -28.495 1.00 98.31 106 LEU A O 1
ATOM 842 N N . CYS A 1 107 ? 7.788 -2.118 -29.455 1.00 97.81 107 CYS A N 1
ATOM 843 C CA . CYS A 1 107 ? 6.383 -2.516 -29.572 1.00 97.81 107 CYS A CA 1
ATOM 844 C C . CYS A 1 107 ? 6.212 -3.704 -30.528 1.00 97.81 107 CYS A C 1
ATOM 846 O O . CYS A 1 107 ? 5.458 -4.619 -30.223 1.00 97.81 107 CYS A O 1
ATOM 848 N N . ASN A 1 108 ? 6.953 -3.747 -31.644 1.00 98.12 108 ASN A N 1
ATOM 849 C CA . ASN A 1 108 ? 6.909 -4.894 -32.556 1.00 98.12 108 ASN A CA 1
ATOM 850 C C . ASN A 1 108 ? 7.426 -6.176 -31.892 1.00 98.12 108 ASN A C 1
ATOM 852 O O . ASN A 1 108 ? 6.823 -7.229 -32.061 1.00 98.12 108 ASN A O 1
ATOM 856 N N . ARG A 1 109 ? 8.525 -6.098 -31.131 1.00 98.50 109 ARG A N 1
ATOM 857 C CA . ARG A 1 109 ? 9.053 -7.254 -30.390 1.00 98.50 109 ARG A CA 1
ATOM 858 C C . ARG A 1 109 ? 8.074 -7.733 -29.319 1.00 98.50 109 ARG A C 1
ATOM 860 O O . ARG A 1 109 ? 7.877 -8.934 -29.182 1.00 98.50 109 ARG A O 1
ATOM 867 N N . ALA A 1 110 ? 7.439 -6.809 -28.600 1.00 97.69 110 ALA A N 1
ATOM 868 C CA . ALA A 1 110 ? 6.414 -7.140 -27.614 1.00 97.69 110 ALA A CA 1
ATOM 869 C C . ALA A 1 110 ? 5.191 -7.815 -28.258 1.00 97.69 110 ALA A C 1
ATOM 871 O O . ALA A 1 110 ? 4.766 -8.871 -27.804 1.00 97.69 110 ALA A O 1
ATOM 872 N N . ALA A 1 111 ? 4.702 -7.283 -29.382 1.00 97.50 111 ALA A N 1
ATOM 873 C CA . ALA A 1 111 ? 3.585 -7.859 -30.132 1.00 97.50 111 ALA A CA 1
ATOM 874 C C . ALA A 1 111 ? 3.878 -9.258 -30.718 1.00 97.50 111 ALA A C 1
ATOM 876 O O . ALA A 1 111 ? 2.951 -9.993 -31.056 1.00 97.50 111 ALA A O 1
ATOM 877 N N . LEU A 1 112 ? 5.157 -9.623 -30.859 1.00 97.88 112 LEU A N 1
ATOM 878 C CA . LEU A 1 112 ? 5.618 -10.947 -31.289 1.00 97.88 112 LEU A CA 1
ATOM 879 C C . LEU A 1 112 ? 5.956 -11.885 -30.113 1.00 97.88 112 LEU A C 1
ATOM 881 O O . LEU A 1 112 ? 6.518 -12.953 -30.348 1.00 97.88 112 LEU A O 1
ATOM 885 N N . ASP A 1 113 ? 5.640 -11.503 -28.869 1.00 97.00 113 ASP A N 1
ATOM 886 C CA . ASP A 1 113 ? 6.002 -12.226 -27.637 1.00 97.00 113 ASP A CA 1
ATOM 887 C C . ASP A 1 113 ? 7.528 -12.431 -27.454 1.00 97.00 113 ASP A C 1
ATOM 889 O O . ASP A 1 113 ? 7.978 -13.327 -26.736 1.00 97.00 113 ASP A O 1
ATOM 893 N N . GLU A 1 114 ? 8.359 -11.589 -28.081 1.00 98.06 114 GLU A N 1
ATOM 894 C CA . GLU A 1 114 ? 9.828 -11.617 -27.962 1.00 98.06 114 GLU A CA 1
ATOM 895 C C . GLU A 1 114 ? 10.358 -10.708 -26.836 1.00 98.06 114 GLU A C 1
ATOM 897 O O . GLU A 1 114 ? 11.565 -10.673 -26.562 1.00 98.06 114 GLU A O 1
ATOM 902 N N . LEU A 1 115 ? 9.478 -9.912 -26.224 1.00 98.25 115 LEU A N 1
ATOM 903 C CA . LEU A 1 115 ? 9.803 -8.937 -25.189 1.00 98.25 115 LEU A CA 1
ATOM 904 C C . LEU A 1 115 ? 8.615 -8.756 -24.236 1.00 98.25 115 LEU A C 1
ATOM 906 O O . LEU A 1 115 ? 7.571 -8.248 -24.631 1.00 98.25 115 LEU A O 1
ATOM 910 N N . ASP A 1 116 ? 8.799 -9.098 -22.964 1.00 98.12 116 ASP A N 1
ATOM 911 C CA . ASP A 1 116 ? 7.750 -8.985 -21.947 1.00 98.12 116 ASP A CA 1
ATOM 912 C C . ASP A 1 116 ? 7.750 -7.627 -21.244 1.00 98.12 116 ASP A C 1
ATOM 914 O O . ASP A 1 116 ? 6.693 -7.179 -20.788 1.00 98.12 116 ASP A O 1
ATOM 918 N N . ALA A 1 117 ? 8.916 -6.981 -21.149 1.00 98.38 117 ALA A N 1
ATOM 919 C CA . ALA A 1 117 ? 9.066 -5.616 -20.654 1.00 98.38 117 ALA A CA 1
ATOM 920 C C . ALA A 1 117 ? 10.432 -5.006 -21.015 1.00 98.38 117 ALA A C 1
ATOM 922 O O . ALA A 1 117 ? 11.383 -5.691 -21.396 1.00 98.38 117 ALA A O 1
ATOM 923 N N . VAL A 1 118 ? 10.535 -3.699 -20.810 1.00 98.44 118 VAL A N 1
ATOM 924 C CA . VAL A 1 118 ? 11.767 -2.915 -20.816 1.00 98.44 118 VAL A CA 1
ATOM 925 C C . VAL A 1 118 ? 12.077 -2.483 -19.385 1.00 98.44 118 VAL A C 1
ATOM 927 O O . VAL A 1 118 ? 11.229 -1.883 -18.720 1.00 98.44 118 VAL A O 1
ATOM 930 N N . LEU A 1 119 ? 13.297 -2.764 -18.924 1.00 98.12 119 LEU A N 1
ATOM 931 C CA . LEU A 1 119 ? 13.840 -2.194 -17.695 1.00 98.12 119 LEU A CA 1
ATOM 932 C C . LEU A 1 119 ? 14.493 -0.850 -18.027 1.00 98.12 119 LEU A C 1
ATOM 934 O O . LEU A 1 119 ? 15.506 -0.803 -18.727 1.00 98.12 119 LEU A O 1
ATOM 938 N N . PHE A 1 120 ? 13.923 0.238 -17.520 1.00 97.88 120 PHE A N 1
ATOM 939 C CA . PHE A 1 120 ? 14.506 1.562 -17.698 1.00 97.88 120 PHE A CA 1
ATOM 940 C C . PHE A 1 120 ? 15.656 1.794 -16.714 1.00 97.88 120 PHE A C 1
ATOM 942 O O . PHE A 1 120 ? 15.480 1.662 -15.505 1.00 97.88 120 PHE A O 1
ATOM 949 N N . LEU A 1 121 ? 16.828 2.158 -17.237 1.00 96.62 121 LEU A N 1
ATOM 950 C CA . LEU A 1 121 ? 18.016 2.505 -16.444 1.00 96.62 121 LEU A CA 1
ATOM 951 C C . LEU A 1 121 ? 17.969 3.949 -15.914 1.00 96.62 121 LEU A C 1
ATOM 953 O O . LEU A 1 121 ? 18.659 4.297 -14.957 1.00 96.62 121 LEU A O 1
ATOM 957 N N . SER A 1 122 ? 17.130 4.781 -16.530 1.00 96.75 122 SER A N 1
ATOM 958 C CA . SER A 1 122 ? 16.836 6.159 -16.143 1.00 96.75 122 SER A CA 1
ATOM 959 C C . SER A 1 122 ? 15.371 6.485 -16.431 1.00 96.75 122 SER A C 1
ATOM 961 O O . SER A 1 122 ? 14.772 5.893 -17.331 1.00 96.75 122 SER A O 1
ATOM 963 N N . ASP A 1 123 ? 14.791 7.429 -15.686 1.00 96.31 123 ASP A N 1
ATOM 964 C CA . ASP A 1 123 ? 13.386 7.808 -15.856 1.00 96.31 123 ASP A CA 1
ATOM 965 C C . ASP A 1 123 ? 13.099 8.284 -17.295 1.00 96.31 123 ASP A C 1
ATOM 967 O O . ASP A 1 123 ? 13.783 9.188 -17.798 1.00 96.31 123 ASP A O 1
ATOM 971 N N . PRO A 1 124 ? 12.077 7.726 -17.975 1.00 96.62 124 PRO A N 1
ATOM 972 C CA . PRO A 1 124 ? 11.643 8.232 -19.269 1.00 96.62 124 PRO A CA 1
ATOM 973 C C . PRO A 1 124 ? 11.200 9.701 -19.172 1.00 96.62 124 PRO A C 1
ATOM 975 O O . PRO A 1 124 ? 10.418 10.046 -18.281 1.00 96.62 124 PRO A O 1
ATOM 978 N N . PRO A 1 125 ? 11.635 10.576 -20.097 1.00 96.94 125 PRO A N 1
ATOM 979 C CA . PRO A 1 125 ? 11.187 11.964 -20.134 1.0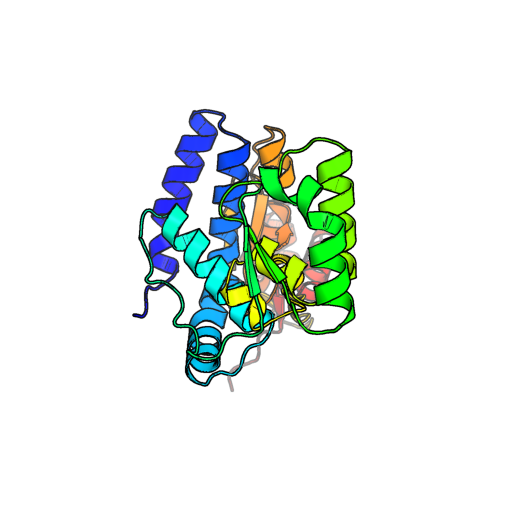0 96.94 125 PRO A CA 1
ATOM 980 C C . PRO A 1 125 ? 9.655 12.135 -20.124 1.00 96.94 125 PRO A C 1
ATOM 982 O O . PRO A 1 125 ? 8.902 11.384 -20.748 1.00 96.94 125 PRO A O 1
ATOM 985 N N . SER A 1 126 ? 9.174 13.187 -19.457 1.00 96.44 126 SER A N 1
ATOM 986 C CA . SER A 1 126 ? 7.737 13.500 -19.360 1.00 96.44 126 SER A CA 1
ATOM 987 C C . SER A 1 126 ? 7.161 14.219 -20.589 1.00 96.44 126 SER A C 1
ATOM 989 O O . SER A 1 126 ? 6.058 14.763 -20.516 1.00 96.44 126 SER A O 1
ATOM 991 N N . ASP A 1 127 ? 7.891 14.283 -21.708 1.00 97.44 127 ASP A N 1
ATOM 992 C CA . ASP A 1 127 ? 7.396 14.925 -22.926 1.00 97.44 127 ASP A CA 1
ATOM 993 C C . ASP A 1 127 ? 6.299 14.082 -23.611 1.00 97.44 127 ASP A C 1
ATOM 995 O O . ASP A 1 127 ? 6.291 12.854 -23.476 1.00 97.44 127 ASP A O 1
ATOM 999 N N . PRO A 1 128 ? 5.365 14.709 -24.355 1.00 97.81 128 PRO A N 1
ATOM 1000 C CA . PRO A 1 128 ? 4.201 14.012 -24.903 1.00 97.81 128 PRO A CA 1
ATOM 1001 C C . PRO A 1 128 ? 4.525 12.789 -25.769 1.00 97.81 128 PRO A C 1
ATOM 1003 O O . PRO A 1 128 ? 3.804 11.793 -25.703 1.00 97.81 128 PRO A O 1
ATOM 1006 N N . ASP A 1 129 ? 5.603 12.834 -26.557 1.00 97.25 129 ASP A N 1
ATOM 1007 C CA . ASP A 1 129 ? 5.950 11.740 -27.467 1.00 97.25 129 ASP A CA 1
ATOM 1008 C C . ASP A 1 129 ? 6.494 10.530 -26.701 1.00 97.25 129 ASP A C 1
ATOM 1010 O O . ASP A 1 129 ? 6.162 9.387 -27.024 1.00 97.25 129 ASP A O 1
ATOM 1014 N N . THR A 1 130 ? 7.303 10.774 -25.668 1.00 97.50 130 THR A N 1
ATOM 1015 C CA . THR A 1 130 ? 7.807 9.720 -24.779 1.00 97.50 130 THR A CA 1
ATOM 1016 C C . THR A 1 130 ? 6.674 9.093 -23.967 1.00 97.50 130 THR A C 1
ATOM 1018 O O . THR A 1 130 ? 6.609 7.871 -23.851 1.00 97.50 130 THR A O 1
ATOM 1021 N N . GLN A 1 131 ? 5.729 9.895 -23.465 1.00 97.69 131 GLN A N 1
ATOM 1022 C CA . GLN A 1 131 ? 4.568 9.375 -22.733 1.00 97.69 131 GLN A CA 1
ATOM 1023 C C . GLN A 1 131 ? 3.643 8.537 -23.626 1.00 97.69 131 GLN A C 1
ATOM 1025 O O . GLN A 1 131 ? 3.125 7.514 -23.177 1.00 97.69 131 GLN A O 1
ATOM 1030 N N . LEU A 1 132 ? 3.480 8.917 -24.899 1.00 97.81 132 LEU A N 1
ATOM 1031 C CA . LEU A 1 132 ? 2.774 8.094 -25.881 1.00 97.81 132 LEU A CA 1
ATOM 1032 C C . LEU A 1 132 ? 3.496 6.758 -26.110 1.00 97.81 132 LEU A C 1
ATOM 1034 O O . LEU A 1 132 ? 2.859 5.710 -26.053 1.00 97.81 132 LEU A O 1
ATOM 1038 N N . ALA A 1 133 ? 4.817 6.786 -26.320 1.00 98.06 133 ALA A N 1
ATOM 1039 C CA . ALA A 1 133 ? 5.620 5.575 -26.501 1.00 98.06 133 ALA A CA 1
ATOM 1040 C C . ALA A 1 133 ? 5.529 4.634 -25.288 1.00 98.06 133 ALA A C 1
ATOM 1042 O O . ALA A 1 133 ? 5.384 3.425 -25.448 1.00 98.06 133 ALA A O 1
ATOM 1043 N N . LEU A 1 134 ? 5.568 5.191 -24.076 1.00 97.75 134 LEU A N 1
ATOM 1044 C CA . LEU A 1 134 ? 5.416 4.436 -22.836 1.00 97.75 134 LEU A CA 1
ATOM 1045 C C . LEU A 1 134 ? 4.009 3.841 -22.698 1.00 97.75 134 LEU A C 1
ATOM 1047 O O . LEU A 1 134 ? 3.862 2.700 -22.267 1.00 97.75 134 LEU A O 1
ATOM 1051 N N . GLY A 1 135 ? 2.976 4.600 -23.071 1.00 97.75 135 GLY A N 1
ATOM 1052 C CA . GLY A 1 135 ? 1.594 4.125 -23.090 1.00 97.75 135 GLY A CA 1
ATOM 1053 C C . GLY A 1 135 ? 1.404 2.922 -24.012 1.00 97.75 135 GLY A C 1
ATOM 1054 O O . GLY A 1 135 ? 0.802 1.936 -23.601 1.00 97.75 135 GLY A O 1
ATOM 1055 N N . GLU A 1 136 ? 1.969 2.970 -25.217 1.00 98.25 136 GLU A N 1
ATOM 1056 C CA . GLU A 1 136 ? 1.922 1.848 -26.161 1.00 98.25 136 GLU A CA 1
ATOM 1057 C C . GLU A 1 136 ? 2.720 0.646 -25.675 1.00 98.25 136 GLU A C 1
ATOM 1059 O O . GLU A 1 136 ? 2.213 -0.471 -25.693 1.00 98.25 136 GLU A O 1
ATOM 1064 N N . LEU A 1 137 ? 3.925 0.868 -25.145 1.00 97.75 137 LEU A N 1
ATOM 1065 C CA . LEU A 1 137 ? 4.710 -0.210 -24.557 1.00 97.75 137 LEU A CA 1
ATOM 1066 C C . LEU A 1 137 ? 3.932 -0.919 -23.438 1.00 97.75 137 LEU A C 1
ATOM 1068 O O . LEU A 1 137 ? 3.936 -2.139 -23.381 1.00 97.75 137 LEU A O 1
ATOM 1072 N N . ARG A 1 138 ? 3.206 -0.182 -22.588 1.00 97.12 138 ARG A N 1
ATOM 1073 C CA . ARG A 1 138 ? 2.346 -0.761 -21.538 1.00 97.12 138 ARG A CA 1
ATOM 1074 C C . ARG A 1 138 ? 1.141 -1.536 -22.069 1.00 97.12 138 ARG A C 1
ATOM 1076 O O . ARG A 1 138 ? 0.582 -2.339 -21.326 1.00 97.12 138 ARG A O 1
ATOM 1083 N N . MET A 1 139 ? 0.711 -1.267 -23.300 1.00 97.00 139 MET A N 1
ATOM 1084 C CA . MET A 1 139 ? -0.368 -2.009 -23.950 1.00 97.00 139 MET A CA 1
ATOM 1085 C C . MET A 1 139 ? 0.138 -3.305 -24.585 1.00 97.00 139 MET A C 1
ATOM 1087 O O . MET A 1 139 ? -0.553 -4.316 -24.493 1.00 97.00 139 MET A O 1
ATOM 1091 N N . GLU A 1 140 ? 1.323 -3.275 -25.197 1.00 97.44 140 GLU A N 1
ATOM 1092 C CA . GLU A 1 140 ? 1.874 -4.415 -25.940 1.00 97.44 140 GLU A CA 1
ATOM 1093 C C . GLU A 1 140 ? 2.720 -5.350 -25.056 1.00 97.44 140 GLU A C 1
ATOM 1095 O O . GLU A 1 140 ? 2.605 -6.570 -25.140 1.00 97.44 140 GLU A O 1
ATOM 1100 N N . ALA A 1 141 ? 3.567 -4.804 -24.179 1.00 97.50 141 ALA A N 1
ATOM 1101 C CA . ALA A 1 141 ? 4.474 -5.581 -23.337 1.00 97.50 141 ALA A CA 1
ATOM 1102 C C . ALA A 1 141 ? 3.781 -6.004 -22.032 1.00 97.50 141 ALA A C 1
ATOM 1104 O O . ALA A 1 141 ? 3.563 -5.208 -21.112 1.00 97.50 141 ALA A O 1
ATOM 1105 N N . LYS A 1 142 ? 3.440 -7.295 -21.951 1.00 96.88 142 LYS A N 1
ATOM 1106 C CA . LYS A 1 142 ? 2.541 -7.860 -20.931 1.00 96.88 142 LYS A CA 1
ATOM 1107 C C . LYS A 1 142 ? 2.958 -7.624 -19.477 1.00 96.88 142 LYS A C 1
ATOM 1109 O O . LYS A 1 142 ? 2.091 -7.603 -18.607 1.00 96.88 142 LYS A O 1
ATOM 1114 N N . ALA A 1 143 ? 4.253 -7.477 -19.195 1.00 97.69 143 ALA A N 1
ATOM 1115 C CA . ALA A 1 143 ? 4.773 -7.277 -17.843 1.00 97.69 143 ALA A CA 1
ATOM 1116 C C . ALA A 1 143 ? 5.207 -5.830 -17.563 1.00 97.69 143 ALA A C 1
ATOM 1118 O O . ALA A 1 143 ? 5.616 -5.537 -16.439 1.00 97.69 143 ALA A O 1
ATOM 1119 N N . GLN A 1 144 ? 5.091 -4.912 -18.532 1.00 98.06 144 GLN A N 1
ATOM 1120 C CA . GLN A 1 144 ? 5.651 -3.563 -18.409 1.00 98.06 144 GLN A CA 1
ATOM 1121 C C . GLN A 1 144 ? 5.107 -2.805 -17.200 1.00 98.06 144 GLN A C 1
ATOM 1123 O O . GLN A 1 144 ? 5.880 -2.241 -16.436 1.00 98.06 144 GLN A O 1
ATOM 1128 N N . VAL A 1 145 ? 3.790 -2.831 -16.976 1.00 96.81 145 VAL A N 1
ATOM 1129 C CA . VAL A 1 145 ? 3.174 -2.146 -15.824 1.00 96.81 145 VAL A CA 1
ATOM 1130 C C . VAL A 1 145 ? 3.736 -2.670 -14.500 1.00 96.81 145 VAL A C 1
ATOM 1132 O O . VAL A 1 145 ? 3.942 -1.904 -13.566 1.00 96.81 145 VAL A O 1
ATOM 1135 N N . SER A 1 146 ? 4.012 -3.968 -14.417 1.00 97.31 146 SER A N 1
ATOM 1136 C CA . SER A 1 146 ? 4.552 -4.586 -13.206 1.00 97.31 146 SER A CA 1
ATOM 1137 C C . SER A 1 146 ? 6.027 -4.250 -13.003 1.00 97.31 146 SER A C 1
ATOM 1139 O O . SER A 1 146 ? 6.447 -4.029 -11.868 1.00 97.31 146 SER A O 1
ATOM 1141 N N . VAL A 1 147 ? 6.800 -4.155 -14.088 1.00 97.75 147 VAL A N 1
ATOM 1142 C CA . VAL A 1 147 ? 8.197 -3.699 -14.054 1.00 97.75 147 VAL A CA 1
ATOM 1143 C C . VAL A 1 147 ? 8.298 -2.223 -13.683 1.00 97.75 147 VAL A C 1
ATOM 1145 O O . VAL A 1 147 ? 9.146 -1.866 -12.873 1.00 97.75 147 VAL A O 1
ATOM 1148 N N . ASP A 1 148 ? 7.393 -1.380 -14.174 1.00 96.06 148 ASP A N 1
ATOM 1149 C CA . ASP A 1 148 ? 7.340 0.034 -13.792 1.00 96.06 148 ASP A CA 1
ATOM 1150 C C . ASP A 1 148 ? 7.090 0.217 -12.284 1.00 96.06 148 ASP A C 1
ATOM 1152 O O . ASP A 1 148 ? 7.579 1.171 -11.684 1.00 96.06 148 ASP A O 1
ATOM 1156 N N . LEU A 1 149 ? 6.318 -0.685 -11.664 1.00 94.75 149 LEU A N 1
ATOM 1157 C CA . LEU A 1 149 ? 6.003 -0.631 -10.233 1.00 94.75 149 LEU A CA 1
ATOM 1158 C C . LEU A 1 149 ? 7.105 -1.231 -9.356 1.00 94.75 149 LEU A C 1
ATOM 1160 O O . LEU A 1 149 ? 7.370 -0.715 -8.273 1.00 94.75 149 LEU A O 1
ATOM 1164 N N . TYR A 1 150 ? 7.694 -2.349 -9.783 1.00 95.81 150 TYR A N 1
ATOM 1165 C CA . TYR A 1 150 ? 8.493 -3.208 -8.904 1.00 95.81 150 TYR A CA 1
ATOM 1166 C C . TYR A 1 150 ? 9.876 -3.568 -9.452 1.00 95.81 150 TYR A C 1
ATOM 1168 O O . TYR A 1 150 ? 10.592 -4.347 -8.823 1.00 95.81 150 TYR A O 1
ATOM 1176 N N . GLY A 1 151 ? 10.269 -3.023 -10.602 1.00 95.81 151 GLY A N 1
ATOM 1177 C CA . GLY A 1 151 ? 11.509 -3.369 -11.291 1.00 95.81 151 GLY A CA 1
ATOM 1178 C C . GLY A 1 151 ? 11.502 -4.808 -11.813 1.00 95.81 151 GLY A C 1
ATOM 1179 O O . GLY A 1 151 ? 10.456 -5.378 -12.120 1.00 95.81 151 GLY A O 1
ATOM 1180 N N . LEU A 1 152 ? 12.683 -5.426 -11.889 1.00 96.38 152 LEU A N 1
ATOM 1181 C CA . LEU A 1 152 ? 12.857 -6.793 -12.404 1.00 96.38 152 LEU A CA 1
ATOM 1182 C C . LEU A 1 152 ? 11.937 -7.860 -11.773 1.00 96.38 152 LEU A C 1
ATOM 1184 O O . LEU A 1 152 ? 11.398 -8.668 -12.531 1.00 96.38 152 LEU A O 1
ATOM 1188 N N . PRO A 1 153 ? 11.680 -7.883 -10.446 1.00 97.19 153 PRO A N 1
ATOM 1189 C CA . PRO A 1 153 ? 10.688 -8.786 -9.852 1.00 97.19 153 PRO A CA 1
ATOM 1190 C C . PRO A 1 153 ? 9.301 -8.737 -10.514 1.00 97.19 153 PRO A C 1
ATOM 1192 O O . PRO A 1 153 ? 8.598 -9.748 -10.536 1.00 97.19 153 PRO A O 1
ATOM 1195 N N . GLY A 1 154 ? 8.918 -7.591 -11.087 1.00 97.56 154 GLY A N 1
ATOM 1196 C CA . GLY A 1 154 ? 7.666 -7.406 -11.817 1.00 97.56 154 GLY A CA 1
ATOM 1197 C C . GLY A 1 154 ? 7.529 -8.285 -13.064 1.00 97.56 154 GLY A C 1
ATOM 1198 O O . GLY A 1 154 ? 6.406 -8.622 -13.435 1.00 97.56 154 GLY A O 1
ATOM 1199 N N . LEU A 1 155 ? 8.637 -8.738 -13.666 1.00 97.75 155 LEU A N 1
ATOM 1200 C CA . LEU A 1 155 ? 8.614 -9.672 -14.803 1.00 97.75 155 LEU A CA 1
ATOM 1201 C C . LEU A 1 155 ? 7.928 -10.995 -14.449 1.00 97.75 155 LEU A C 1
ATOM 1203 O O . LEU A 1 155 ? 7.204 -11.564 -15.261 1.00 97.75 155 LEU A O 1
ATOM 1207 N N . LEU A 1 156 ? 8.138 -11.479 -13.223 1.00 97.75 156 LEU A N 1
ATOM 1208 C CA . LEU A 1 156 ? 7.595 -12.754 -12.747 1.00 97.75 156 LEU A CA 1
ATOM 1209 C C . LEU A 1 156 ? 6.102 -12.673 -12.419 1.00 97.75 156 LEU A C 1
ATOM 1211 O O . LEU A 1 156 ? 5.448 -13.701 -12.246 1.00 97.75 156 LEU A O 1
ATOM 1215 N N . VAL A 1 157 ? 5.557 -11.458 -12.324 1.00 97.12 157 VAL A N 1
ATOM 1216 C CA . VAL A 1 157 ? 4.161 -11.209 -11.967 1.00 97.12 157 VAL A CA 1
ATOM 1217 C C . VAL A 1 157 ? 3.573 -10.141 -12.899 1.00 97.12 157 VAL A C 1
ATOM 1219 O O . VAL A 1 157 ? 3.333 -9.023 -12.459 1.00 97.12 157 VAL A O 1
ATOM 1222 N N . PRO A 1 158 ? 3.284 -10.459 -14.178 1.00 93.31 158 PRO A N 1
ATOM 1223 C CA . PRO A 1 158 ? 2.882 -9.466 -15.186 1.00 93.31 158 PRO A CA 1
ATOM 1224 C C . PRO A 1 158 ? 1.619 -8.656 -14.843 1.00 93.31 158 PRO A C 1
ATOM 1226 O O . PRO A 1 158 ? 1.458 -7.531 -15.308 1.00 93.31 158 PRO A O 1
ATOM 1229 N N . ALA A 1 159 ? 0.748 -9.197 -13.986 1.00 90.31 159 ALA A N 1
ATOM 1230 C CA . ALA A 1 159 ? -0.477 -8.557 -13.505 1.00 90.31 159 ALA A CA 1
ATOM 1231 C C . ALA A 1 159 ? -0.352 -8.002 -12.070 1.00 90.31 159 ALA A C 1
ATOM 1233 O O . ALA A 1 159 ? -1.338 -7.994 -11.319 1.00 90.31 159 ALA A O 1
ATOM 1234 N N . ALA A 1 160 ? 0.850 -7.595 -11.651 1.00 93.88 160 ALA A N 1
ATOM 1235 C CA . ALA A 1 160 ? 1.053 -6.978 -10.351 1.00 93.88 160 ALA A CA 1
ATOM 1236 C C . ALA A 1 160 ? 0.250 -5.675 -10.238 1.00 93.88 160 ALA A C 1
ATOM 1238 O O . ALA A 1 160 ? -0.017 -4.969 -11.211 1.00 93.88 160 ALA A O 1
ATOM 1239 N N . LYS A 1 161 ? -0.176 -5.368 -9.015 1.00 94.19 161 LYS A N 1
ATOM 1240 C CA . LYS A 1 161 ? -0.928 -4.157 -8.688 1.00 94.19 161 LYS A CA 1
ATOM 1241 C C . LYS A 1 161 ? -0.246 -3.468 -7.516 1.00 94.19 161 LYS A C 1
ATOM 1243 O O . LYS A 1 161 ? 0.359 -4.177 -6.714 1.00 94.19 161 LYS A O 1
ATOM 1248 N N . PRO A 1 162 ? -0.406 -2.143 -7.362 1.00 93.25 162 PRO A N 1
ATOM 1249 C CA . PRO A 1 162 ? 0.050 -1.446 -6.168 1.00 93.25 162 PRO A CA 1
ATOM 1250 C C . PRO A 1 162 ? -0.461 -2.127 -4.893 1.00 93.25 162 PRO A C 1
ATOM 1252 O O . PRO A 1 162 ? -1.589 -2.627 -4.863 1.00 93.25 162 PRO A O 1
ATOM 1255 N N . PHE A 1 163 ? 0.347 -2.117 -3.829 1.00 93.94 163 PHE A N 1
ATOM 1256 C CA . PHE A 1 163 ? 0.073 -2.879 -2.605 1.00 93.94 163 PHE A CA 1
ATOM 1257 C C . PHE A 1 163 ? -1.331 -2.623 -2.031 1.00 93.94 163 PHE A C 1
ATOM 1259 O O . PHE A 1 163 ? -2.071 -3.553 -1.716 1.00 93.94 163 PHE A O 1
ATOM 1266 N N . ASN A 1 164 ? -1.764 -1.362 -2.000 1.00 90.94 164 ASN A N 1
ATOM 1267 C CA . ASN A 1 164 ? -3.085 -0.956 -1.510 1.00 90.94 164 ASN A CA 1
ATOM 1268 C C . ASN A 1 164 ? -4.278 -1.568 -2.284 1.00 90.94 164 ASN A C 1
ATOM 1270 O O . ASN A 1 164 ? -5.383 -1.673 -1.736 1.00 90.94 164 ASN A O 1
ATOM 1274 N N . ALA A 1 165 ? -4.073 -1.976 -3.539 1.00 92.94 165 ALA A N 1
ATOM 1275 C CA . ALA A 1 165 ? -5.073 -2.607 -4.396 1.00 92.94 165 ALA A CA 1
ATOM 1276 C C . ALA A 1 165 ? -5.138 -4.134 -4.214 1.00 92.94 165 ALA A C 1
ATOM 1278 O O . ALA A 1 165 ? -6.082 -4.760 -4.695 1.00 92.94 165 ALA A O 1
ATOM 1279 N N . LEU A 1 166 ? -4.155 -4.725 -3.528 1.00 92.44 166 LEU A N 1
ATOM 1280 C CA . LEU A 1 166 ? -4.108 -6.151 -3.183 1.00 92.44 166 LEU A CA 1
ATOM 1281 C C . LEU A 1 166 ? -4.821 -6.450 -1.856 1.00 92.44 166 LEU A C 1
ATOM 1283 O O . LEU A 1 166 ? -5.175 -7.592 -1.575 1.00 92.44 166 LEU A O 1
ATOM 1287 N N . MET A 1 167 ? -5.040 -5.410 -1.056 1.00 91.50 167 MET A N 1
ATOM 1288 C CA . MET A 1 167 ? -5.658 -5.470 0.262 1.00 91.50 167 MET A CA 1
ATOM 1289 C C . MET A 1 167 ? -7.177 -5.646 0.183 1.00 91.50 167 MET A C 1
ATOM 1291 O O . MET A 1 167 ? -7.859 -4.916 -0.543 1.00 91.50 167 MET A O 1
ATOM 1295 N N . GLY A 1 168 ? -7.708 -6.578 0.978 1.00 91.25 168 GLY A N 1
ATOM 1296 C CA . GLY A 1 168 ? -9.144 -6.831 1.097 1.00 91.25 168 GLY A CA 1
ATOM 1297 C C . GLY A 1 168 ? -9.817 -6.010 2.197 1.00 91.25 168 GLY A C 1
ATOM 1298 O O . GLY A 1 168 ? -9.168 -5.316 2.981 1.00 91.25 168 GLY A O 1
ATOM 1299 N N . SER A 1 169 ? -11.142 -6.109 2.280 1.00 92.94 169 SER A N 1
ATOM 1300 C CA . SER A 1 169 ? -11.891 -5.669 3.462 1.00 92.94 169 SER A CA 1
ATOM 1301 C C . SER A 1 169 ? -11.685 -6.651 4.614 1.00 92.94 169 SER A C 1
ATOM 1303 O O . SER A 1 169 ? -11.547 -7.855 4.388 1.00 92.94 169 SER A O 1
ATOM 1305 N N . ALA A 1 170 ? -11.708 -6.151 5.849 1.00 92.69 170 ALA A N 1
ATOM 1306 C CA . ALA A 1 170 ? -11.793 -7.024 7.011 1.00 92.69 170 ALA A CA 1
ATOM 1307 C C . ALA A 1 170 ? -13.104 -7.836 6.972 1.00 92.69 170 ALA A C 1
ATOM 1309 O O . ALA A 1 170 ? -14.129 -7.314 6.518 1.00 92.69 170 ALA A O 1
ATOM 1310 N N . PRO A 1 171 ? -13.103 -9.098 7.438 1.00 90.06 171 PRO A N 1
ATOM 1311 C CA . PRO A 1 171 ? -14.336 -9.852 7.613 1.00 90.06 171 PRO A CA 1
ATOM 1312 C C . PRO A 1 171 ? -15.272 -9.126 8.580 1.00 90.06 171 PRO A C 1
ATOM 1314 O O . PRO A 1 171 ? -14.834 -8.685 9.642 1.00 90.06 171 PRO A O 1
ATOM 1317 N N . SER A 1 172 ? -16.559 -9.029 8.240 1.00 92.94 172 SER A N 1
ATOM 1318 C CA . SER A 1 172 ? -17.549 -8.439 9.143 1.00 92.94 172 SER A CA 1
ATOM 1319 C C . SER A 1 172 ? -17.609 -9.199 10.466 1.00 92.94 172 SER A C 1
ATOM 1321 O O . SER A 1 172 ? -17.517 -10.428 10.511 1.00 92.94 172 SER A O 1
ATOM 1323 N N . GLY A 1 173 ? -17.794 -8.450 11.546 1.00 94.31 173 GLY A N 1
ATOM 1324 C CA . GLY A 1 173 ? -18.040 -9.017 12.858 1.00 94.31 173 GLY A CA 1
ATOM 1325 C C . GLY A 1 173 ? -19.459 -9.556 12.994 1.00 94.31 173 GLY A C 1
ATOM 1326 O O . GLY A 1 173 ? -20.314 -9.398 12.120 1.00 94.31 173 GLY A O 1
ATOM 1327 N N . GLN A 1 174 ? -19.722 -10.178 14.137 1.00 95.06 174 GLN A N 1
ATOM 1328 C CA . GLN A 1 174 ? -21.043 -10.661 14.513 1.00 95.06 174 GLN A CA 1
ATOM 1329 C C . GLN A 1 174 ? -21.583 -9.829 15.672 1.00 95.06 174 GLN A C 1
ATOM 1331 O O . GLN A 1 174 ? -20.898 -9.626 16.673 1.00 95.06 174 GLN A O 1
ATOM 1336 N N . MET A 1 175 ? -22.819 -9.352 15.536 1.00 94.06 175 MET A N 1
ATOM 1337 C CA . MET A 1 175 ? -23.523 -8.670 16.619 1.00 94.06 175 MET A CA 1
ATOM 1338 C C . MET A 1 175 ? -23.987 -9.695 17.662 1.00 94.06 175 MET A C 1
ATOM 1340 O O . MET A 1 175 ? -24.426 -10.785 17.299 1.00 94.06 175 MET A O 1
ATOM 1344 N N . GLY A 1 176 ? -23.935 -9.345 18.946 1.00 89.19 176 GLY A N 1
ATOM 1345 C CA . GLY A 1 176 ? -24.393 -10.219 20.024 1.00 89.19 176 GLY A CA 1
ATOM 1346 C C . GLY A 1 176 ? -24.291 -9.573 21.402 1.00 89.19 176 GLY A C 1
ATOM 1347 O O . GLY A 1 176 ? -23.898 -8.411 21.529 1.00 89.19 176 GLY A O 1
ATOM 1348 N N . GLU A 1 177 ? -24.659 -10.331 22.433 1.00 85.25 177 GLU A N 1
ATOM 1349 C CA . GLU A 1 177 ? -24.484 -9.916 23.825 1.00 85.25 177 GLU A CA 1
ATOM 1350 C C . GLU A 1 177 ? -23.001 -9.985 24.203 1.00 85.25 177 GLU A C 1
ATOM 1352 O O . GLU A 1 177 ? -22.381 -11.040 24.114 1.00 85.25 177 GLU A O 1
ATOM 1357 N N . GLY A 1 178 ? -22.433 -8.850 24.616 1.00 88.19 178 GLY A N 1
ATOM 1358 C CA . GLY A 1 178 ? -21.006 -8.744 24.918 1.00 88.19 178 GLY A CA 1
ATOM 1359 C C . GLY A 1 178 ? -20.161 -8.705 23.646 1.00 88.19 178 GLY A C 1
ATOM 1360 O O . GLY A 1 178 ? -19.866 -9.723 23.026 1.00 88.19 178 GLY A O 1
ATOM 1361 N N . LEU A 1 179 ? -19.746 -7.504 23.259 1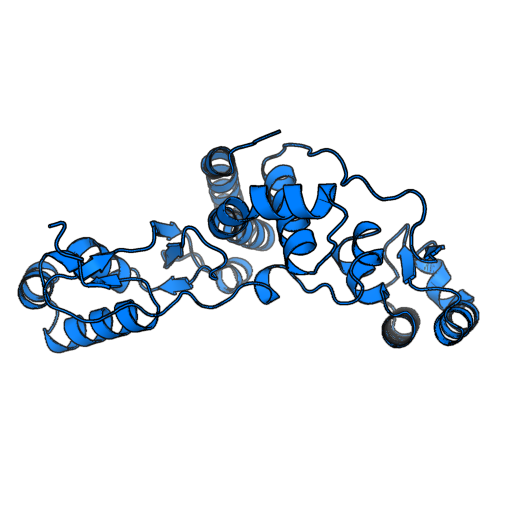.00 95.69 179 LEU A N 1
ATOM 1362 C CA . LEU A 1 179 ? -18.860 -7.296 22.122 1.00 95.69 179 LEU A CA 1
ATOM 1363 C C . LEU A 1 179 ? -17.412 -7.156 22.596 1.00 95.69 179 LEU A C 1
ATOM 1365 O O . LEU A 1 179 ? -17.139 -6.640 23.681 1.00 95.69 179 LEU A O 1
ATOM 1369 N N . ARG A 1 180 ? -16.476 -7.568 21.745 1.00 95.75 180 ARG A N 1
ATOM 1370 C CA . ARG A 1 180 ? -15.041 -7.331 21.910 1.00 95.75 180 ARG A CA 1
ATOM 1371 C C . ARG A 1 180 ? -14.445 -6.717 20.650 1.00 95.75 180 ARG A C 1
ATOM 1373 O O . ARG A 1 180 ? -14.912 -6.982 19.543 1.00 95.75 180 ARG A O 1
ATOM 1380 N N . GLN A 1 181 ? -13.393 -5.932 20.837 1.00 95.38 181 GLN A N 1
ATOM 1381 C CA . GLN A 1 181 ? -12.553 -5.400 19.767 1.00 95.38 181 GLN A CA 1
ATOM 1382 C C . GLN A 1 181 ? -11.718 -6.531 19.135 1.00 95.38 181 GLN A C 1
ATOM 1384 O O . GLN A 1 181 ? -11.262 -7.425 19.848 1.00 95.38 181 GLN A O 1
ATOM 1389 N N . ILE A 1 182 ? -11.534 -6.504 17.809 1.00 94.62 182 ILE A N 1
ATOM 1390 C CA . ILE A 1 182 ? -10.791 -7.539 17.049 1.00 94.62 182 ILE A CA 1
ATOM 1391 C C . ILE A 1 182 ? -9.632 -7.003 16.201 1.00 94.62 182 ILE A C 1
ATOM 1393 O O . ILE A 1 182 ? -8.989 -7.759 15.477 1.00 94.62 182 ILE A O 1
ATOM 1397 N N . CYS A 1 183 ? -9.366 -5.707 16.283 1.00 95.00 183 CYS A N 1
ATOM 1398 C CA . CYS A 1 183 ? -8.267 -5.034 15.603 1.00 95.00 183 CYS A CA 1
ATOM 1399 C C . CYS A 1 183 ? -7.505 -4.165 16.602 1.00 95.00 183 CYS A C 1
ATOM 1401 O O . CYS A 1 183 ? -8.052 -3.797 17.639 1.00 95.00 183 CYS A O 1
ATOM 1403 N N . ASP A 1 184 ? -6.275 -3.792 16.289 1.00 96.12 184 ASP A N 1
ATOM 1404 C CA . ASP A 1 184 ? -5.572 -2.741 17.013 1.00 96.12 184 ASP A CA 1
ATOM 1405 C C . ASP A 1 184 ? -6.127 -1.365 16.628 1.00 96.12 184 ASP A C 1
ATOM 1407 O O . ASP A 1 184 ? -6.774 -1.188 15.588 1.00 96.12 184 ASP A O 1
ATOM 1411 N N . ILE A 1 185 ? -5.881 -0.382 17.495 1.00 96.50 185 ILE A N 1
ATOM 1412 C CA . ILE A 1 185 ? -6.269 1.007 17.265 1.00 96.50 185 ILE A CA 1
ATOM 1413 C C . ILE A 1 185 ? -5.068 1.914 17.493 1.00 96.50 185 ILE A C 1
ATOM 1415 O O . ILE A 1 185 ? -4.464 1.889 18.566 1.00 96.50 185 ILE A O 1
ATOM 1419 N N . ALA A 1 186 ? -4.796 2.785 16.526 1.00 95.94 186 ALA A N 1
ATOM 1420 C CA . ALA A 1 186 ? -3.848 3.884 16.669 1.00 95.94 186 ALA A CA 1
ATOM 1421 C C . ALA A 1 186 ? -4.555 5.232 16.475 1.00 95.94 186 ALA A C 1
ATOM 1423 O O . ALA A 1 186 ? -5.527 5.329 15.730 1.00 95.94 186 ALA A O 1
ATOM 1424 N N . ILE A 1 187 ? -4.072 6.284 17.137 1.00 97.19 187 ILE A N 1
ATOM 1425 C CA . ILE A 1 187 ? -4.461 7.668 16.834 1.00 97.19 187 ILE A CA 1
ATOM 1426 C C . ILE A 1 187 ? -3.251 8.322 16.179 1.00 97.19 187 ILE A C 1
ATOM 1428 O O . ILE A 1 187 ? -2.194 8.410 16.797 1.00 97.19 187 ILE A O 1
ATOM 1432 N N . LEU A 1 188 ? -3.408 8.739 14.926 1.00 97.50 188 LEU A N 1
ATOM 1433 C CA . LEU A 1 188 ? -2.327 9.215 14.064 1.00 97.50 188 LEU A CA 1
ATOM 1434 C C . LEU A 1 188 ? -2.637 10.624 13.532 1.00 97.50 188 LEU A C 1
ATOM 1436 O O . LEU A 1 188 ? -3.803 11.031 13.537 1.00 97.50 188 LEU A O 1
ATOM 1440 N N . PRO A 1 189 ? -1.628 11.382 13.061 1.00 96.44 189 PRO A N 1
ATOM 1441 C CA . PRO A 1 189 ? -1.784 12.779 12.648 1.00 96.44 189 PRO A CA 1
ATOM 1442 C C . PRO A 1 189 ? -2.410 12.938 11.248 1.00 96.44 189 PRO A C 1
ATOM 1444 O O . PRO A 1 189 ? -1.919 13.698 10.419 1.00 96.44 189 PRO A O 1
ATOM 1447 N N . GLY A 1 190 ? -3.498 12.226 10.961 1.00 96.50 190 GLY A N 1
ATOM 1448 C CA . GLY A 1 190 ? -4.335 12.460 9.785 1.00 96.50 190 GLY A CA 1
ATOM 1449 C C . GLY A 1 190 ? -4.548 11.223 8.926 1.00 96.50 190 GLY A C 1
ATOM 1450 O O . GLY A 1 190 ? -4.405 10.082 9.371 1.00 96.50 190 GLY A O 1
ATOM 1451 N N . ILE A 1 191 ? -4.896 11.479 7.664 1.00 97.19 191 ILE A N 1
ATOM 1452 C CA . ILE A 1 191 ? -4.879 10.488 6.585 1.00 97.19 191 ILE A CA 1
ATOM 1453 C C . ILE A 1 191 ? -3.905 10.929 5.492 1.00 97.19 191 ILE A C 1
ATOM 1455 O O . ILE A 1 191 ? -3.780 12.139 5.287 1.00 97.19 191 ILE A O 1
ATOM 1459 N N . PRO A 1 192 ? -3.265 10.002 4.751 1.00 96.25 192 PRO A N 1
ATOM 1460 C CA . PRO A 1 192 ? -2.245 10.340 3.754 1.00 96.25 192 PRO A CA 1
ATOM 1461 C C . PRO A 1 192 ? -2.680 11.452 2.789 1.00 96.25 192 PRO A C 1
ATOM 1463 O O . PRO A 1 192 ? -2.009 12.471 2.660 1.00 96.25 192 PRO A O 1
ATOM 1466 N N . ALA A 1 193 ? -3.883 11.340 2.214 1.00 95.88 193 ALA A N 1
ATOM 1467 C CA . ALA A 1 193 ? -4.411 12.339 1.282 1.00 95.88 193 ALA A CA 1
ATOM 1468 C C . ALA A 1 193 ? -4.568 13.749 1.891 1.00 95.88 193 ALA A C 1
ATOM 1470 O O . ALA A 1 193 ? -4.348 14.737 1.195 1.00 95.88 193 ALA A O 1
ATOM 1471 N N . LYS A 1 194 ? -4.933 13.856 3.178 1.00 96.19 194 LYS A N 1
ATOM 1472 C CA . LYS A 1 194 ? -5.059 15.143 3.886 1.00 96.19 194 LYS A CA 1
ATOM 1473 C C . LYS A 1 194 ? -3.697 15.688 4.305 1.00 96.19 194 LYS A C 1
ATOM 1475 O O . LYS A 1 194 ? -3.445 16.879 4.134 1.00 96.19 194 LYS A O 1
ATOM 1480 N N . LEU A 1 195 ? -2.801 14.819 4.775 1.00 95.12 195 LEU A N 1
ATOM 1481 C CA . LEU A 1 195 ? -1.432 15.202 5.107 1.00 95.12 195 LEU A CA 1
ATOM 1482 C C . LEU A 1 195 ? -0.696 15.750 3.891 1.00 95.12 195 LEU A C 1
ATOM 1484 O O . LEU A 1 195 ? -0.079 16.800 4.007 1.00 95.12 195 LEU A O 1
ATOM 1488 N N . ALA A 1 196 ? -0.837 15.122 2.719 1.00 95.75 196 ALA A N 1
ATOM 1489 C CA . ALA A 1 196 ? -0.266 15.614 1.464 1.00 95.75 196 ALA A CA 1
ATOM 1490 C C . ALA A 1 196 ? -0.763 17.025 1.081 1.00 95.75 196 ALA A C 1
ATOM 1492 O O . ALA A 1 196 ? -0.077 17.749 0.364 1.00 95.75 196 ALA A O 1
ATOM 1493 N N . GLN A 1 197 ? -1.934 17.433 1.582 1.00 96.44 197 GLN A N 1
ATOM 1494 C CA . GLN A 1 197 ? -2.518 18.769 1.406 1.00 96.44 197 GLN A CA 1
ATOM 1495 C C . GLN A 1 197 ? -2.153 19.743 2.543 1.00 96.44 197 GLN A C 1
ATOM 1497 O O . GLN A 1 197 ? -2.636 20.873 2.566 1.00 96.44 197 GLN A O 1
ATOM 1502 N N . GLY A 1 198 ? -1.316 19.324 3.495 1.00 96.62 198 GLY A N 1
ATOM 1503 C CA . GLY A 1 198 ? -0.913 20.124 4.651 1.00 96.62 198 GLY A CA 1
ATOM 1504 C C . GLY A 1 198 ? -1.938 20.184 5.783 1.00 96.62 198 GLY A C 1
ATOM 1505 O O . GLY A 1 198 ? -1.846 21.059 6.643 1.00 96.62 198 GLY A O 1
ATOM 1506 N N . VAL A 1 199 ? -2.916 19.274 5.800 1.00 97.19 199 VAL A N 1
ATOM 1507 C CA . VAL A 1 199 ? -3.930 19.181 6.856 1.00 97.19 199 VAL A CA 1
ATOM 1508 C C . VAL A 1 199 ? -3.531 18.088 7.846 1.00 97.19 199 VAL A C 1
ATOM 1510 O O . VAL A 1 199 ? -3.571 16.902 7.524 1.00 97.19 199 VAL A O 1
ATOM 1513 N N . CYS A 1 200 ? -3.164 18.505 9.058 1.00 96.88 200 CYS A N 1
ATOM 1514 C CA . CYS A 1 200 ? -2.787 17.630 10.166 1.00 96.88 200 CYS A CA 1
ATOM 1515 C C . CYS A 1 200 ? -3.874 17.673 11.247 1.00 96.88 200 CYS A C 1
ATOM 1517 O O . CYS A 1 200 ? -4.110 18.716 11.857 1.00 96.88 200 CYS A O 1
ATOM 1519 N N . GLU A 1 201 ? -4.551 16.548 11.467 1.00 96.12 201 GLU A N 1
ATOM 1520 C CA . GLU A 1 201 ? -5.612 16.400 12.467 1.00 96.12 201 GLU A CA 1
ATOM 1521 C C . GLU A 1 201 ? -5.579 14.983 13.055 1.00 96.12 201 GLU A C 1
ATOM 1523 O O . GLU A 1 201 ? -5.192 14.052 12.351 1.00 96.12 201 GLU A O 1
ATOM 1528 N N . PRO A 1 202 ? -5.971 14.775 14.322 1.00 97.25 202 PRO A N 1
ATOM 1529 C CA . PRO A 1 202 ? -5.995 13.438 14.901 1.00 97.25 202 PRO A CA 1
ATOM 1530 C C . PRO A 1 202 ? -7.068 12.571 14.230 1.00 97.25 202 PRO A C 1
ATOM 1532 O O . PRO A 1 202 ? -8.250 12.918 14.210 1.00 97.25 202 PRO A O 1
ATOM 1535 N N . VAL A 1 203 ? -6.656 11.409 13.727 1.00 98.00 203 VAL A N 1
ATOM 1536 C CA . VAL A 1 203 ? -7.522 10.406 13.096 1.00 98.00 203 VAL A CA 1
ATOM 1537 C C . VAL A 1 203 ? -7.289 9.061 13.770 1.00 98.00 203 VAL A C 1
ATOM 1539 O O . VAL A 1 203 ? -6.147 8.666 14.006 1.00 98.00 203 VAL A O 1
ATOM 1542 N N . GLY A 1 204 ? -8.372 8.357 14.094 1.00 98.06 204 GLY A N 1
ATOM 1543 C CA . GLY A 1 204 ? -8.293 6.979 14.563 1.00 98.06 204 GLY A CA 1
ATOM 1544 C C . GLY A 1 204 ? -8.048 6.031 13.396 1.00 98.06 204 GLY A C 1
ATOM 1545 O O . GLY A 1 204 ? -8.596 6.232 12.321 1.00 98.06 204 GLY A O 1
ATOM 1546 N N . TRP A 1 205 ? -7.261 4.986 13.599 1.00 98.12 205 TRP A N 1
ATOM 1547 C CA . TRP A 1 205 ? -6.976 3.968 12.595 1.00 98.12 205 TRP A CA 1
ATOM 1548 C C . TRP A 1 205 ? -7.275 2.589 13.152 1.00 98.12 205 TRP A C 1
ATOM 1550 O O . TRP A 1 205 ? -6.807 2.252 14.237 1.00 98.12 205 TRP A O 1
ATOM 1560 N N . LEU A 1 206 ? -8.040 1.808 12.393 1.00 97.69 206 LEU A N 1
ATOM 1561 C CA . LEU A 1 206 ? -8.293 0.395 12.647 1.00 97.69 206 LEU A CA 1
ATOM 1562 C C . LEU A 1 206 ? -7.260 -0.445 11.895 1.00 97.69 206 LEU A C 1
ATOM 1564 O O . LEU A 1 206 ? -7.079 -0.261 10.687 1.00 97.69 206 LEU A O 1
ATOM 1568 N N . LEU A 1 207 ? -6.584 -1.340 12.617 1.00 96.25 207 LEU A N 1
ATOM 1569 C CA . LEU A 1 207 ? -5.416 -2.077 12.136 1.00 96.25 207 LEU A CA 1
ATOM 1570 C C . LEU A 1 207 ? -5.575 -3.572 12.452 1.00 96.25 207 LEU A C 1
ATOM 1572 O O . LEU A 1 207 ? -5.630 -3.968 13.611 1.00 96.25 207 LEU A O 1
ATOM 1576 N N . TRP A 1 208 ? -5.687 -4.424 11.434 1.00 94.44 208 TRP A N 1
ATOM 1577 C CA . TRP A 1 208 ? -5.934 -5.860 11.618 1.00 94.44 208 TRP A CA 1
ATOM 1578 C C . TRP A 1 208 ? -4.653 -6.678 11.498 1.00 94.44 208 TRP A C 1
ATOM 1580 O O . TRP A 1 208 ? -3.799 -6.392 10.664 1.00 94.44 208 TRP A O 1
ATOM 1590 N N . SER A 1 209 ? -4.569 -7.777 12.246 1.00 84.62 209 SER A N 1
ATOM 1591 C CA . SER A 1 209 ? -3.481 -8.764 12.155 1.00 84.62 209 SER A CA 1
ATOM 1592 C C . SER A 1 209 ? -3.589 -9.678 10.914 1.00 84.62 209 SER A C 1
ATOM 1594 O O . SER A 1 209 ? -3.316 -10.873 10.992 1.00 84.62 209 SER A O 1
ATOM 1596 N N . GLY A 1 210 ? -4.018 -9.145 9.764 1.00 87.31 210 GLY A N 1
ATOM 1597 C CA . GLY A 1 210 ? -4.258 -9.885 8.518 1.00 87.31 210 GLY A CA 1
ATOM 1598 C C . GLY A 1 210 ? -4.196 -8.986 7.273 1.00 87.31 210 GLY A C 1
ATOM 1599 O O . GLY A 1 210 ? -3.970 -7.784 7.405 1.00 87.31 210 GLY A O 1
ATOM 1600 N N . PRO A 1 211 ? -4.447 -9.519 6.058 1.00 86.62 211 PRO A N 1
ATOM 1601 C CA . PRO A 1 211 ? -4.409 -8.765 4.793 1.00 86.62 211 PRO A CA 1
ATOM 1602 C C . PRO A 1 211 ? -5.631 -7.842 4.595 1.00 86.62 211 PRO A C 1
ATOM 1604 O O . PRO A 1 211 ? -6.131 -7.671 3.480 1.00 86.62 211 PRO A O 1
ATOM 1607 N N . ALA A 1 212 ? -6.142 -7.255 5.678 1.00 93.25 212 ALA A N 1
ATOM 1608 C CA . ALA A 1 212 ? -7.245 -6.307 5.645 1.00 93.25 212 ALA A CA 1
ATOM 1609 C C . ALA A 1 212 ? -6.722 -4.869 5.614 1.00 93.25 212 ALA A C 1
ATOM 1611 O O . ALA A 1 212 ? -5.778 -4.512 6.320 1.00 93.25 212 ALA A O 1
ATOM 1612 N N . ARG A 1 213 ? -7.322 -4.047 4.751 1.00 94.12 213 ARG A N 1
ATOM 1613 C CA . ARG A 1 213 ? -6.917 -2.657 4.546 1.00 94.12 213 ARG A CA 1
ATOM 1614 C C . ARG A 1 213 ? -7.092 -1.859 5.847 1.00 94.12 213 ARG A C 1
ATOM 1616 O O . ARG A 1 213 ? -8.205 -1.860 6.367 1.00 94.12 213 ARG A O 1
ATOM 1623 N N . PRO A 1 214 ? -6.071 -1.115 6.312 1.00 96.19 214 PRO A N 1
ATOM 1624 C CA . PRO A 1 214 ? -6.230 -0.139 7.387 1.00 96.19 214 PRO A CA 1
ATOM 1625 C C . PRO A 1 214 ? -7.355 0.858 7.091 1.00 96.19 214 PRO A C 1
ATOM 1627 O O . PRO A 1 214 ? -7.439 1.382 5.976 1.00 96.19 214 PRO A O 1
ATOM 1630 N N . LEU A 1 215 ? -8.212 1.140 8.074 1.00 96.81 215 LEU A N 1
ATOM 1631 C CA . LEU A 1 215 ? -9.347 2.050 7.889 1.00 96.81 215 LEU A CA 1
ATOM 1632 C C . LEU A 1 215 ? -9.265 3.249 8.838 1.00 96.81 215 LEU A C 1
ATOM 1634 O O . LEU A 1 215 ? -9.196 3.050 10.054 1.00 96.81 215 LEU A O 1
ATOM 1638 N N . PRO A 1 216 ? -9.321 4.489 8.315 1.00 97.50 216 PRO A N 1
ATOM 1639 C CA . PRO A 1 216 ? -9.440 5.669 9.150 1.00 97.50 216 PRO A CA 1
ATOM 1640 C C . PRO A 1 216 ? -10.871 5.809 9.684 1.00 97.50 216 PRO A C 1
ATOM 1642 O O . PRO A 1 216 ? -11.848 5.648 8.951 1.00 97.50 216 PRO A O 1
ATOM 1645 N N . ILE A 1 217 ? -10.988 6.157 10.959 1.00 97.62 217 ILE A N 1
ATOM 1646 C CA . ILE A 1 217 ? -12.234 6.398 11.684 1.00 97.62 217 ILE A CA 1
ATOM 1647 C C . ILE A 1 217 ? -12.129 7.678 12.516 1.00 97.62 217 ILE A C 1
ATOM 1649 O O . ILE A 1 217 ? -11.050 8.229 12.752 1.00 97.62 217 ILE A O 1
ATOM 1653 N N . THR A 1 218 ? -13.271 8.171 12.983 1.00 97.25 218 THR A N 1
ATOM 1654 C CA . THR A 1 218 ? -13.295 9.349 13.852 1.00 97.25 218 THR A CA 1
ATOM 1655 C C . THR A 1 218 ? -12.718 9.020 15.238 1.00 97.25 218 THR A C 1
ATOM 1657 O O . THR A 1 218 ? -12.882 7.895 15.721 1.00 97.25 218 THR A O 1
ATOM 1660 N N . PRO A 1 219 ? -12.105 9.992 15.940 1.00 96.56 219 PRO A N 1
ATOM 1661 C CA . PRO A 1 219 ? -11.686 9.800 17.332 1.00 96.56 219 PRO A CA 1
ATOM 1662 C C . PRO A 1 219 ? -12.836 9.379 18.262 1.00 96.56 219 PRO A C 1
ATOM 1664 O O . PRO A 1 219 ? -12.627 8.618 19.200 1.00 96.56 219 PRO A O 1
ATOM 1667 N N . LEU A 1 220 ? -14.071 9.805 17.975 1.00 97.31 220 LEU A N 1
ATOM 1668 C CA . LEU A 1 220 ? -15.250 9.367 18.724 1.00 97.31 220 LEU A CA 1
ATOM 1669 C C . LEU A 1 220 ? -15.500 7.859 18.578 1.00 97.31 220 LEU A C 1
ATOM 1671 O O . LEU A 1 220 ? -15.768 7.181 19.567 1.00 97.31 220 LEU A O 1
ATOM 1675 N N . ALA A 1 221 ? -15.385 7.323 17.358 1.00 97.88 221 ALA A N 1
ATOM 1676 C CA . ALA A 1 221 ? -15.541 5.893 17.111 1.00 97.88 221 ALA A CA 1
ATOM 1677 C C . ALA A 1 221 ? -14.456 5.066 17.822 1.00 97.88 221 ALA A C 1
ATOM 1679 O O . ALA A 1 221 ? -14.758 3.989 18.331 1.00 97.88 221 ALA A O 1
ATOM 1680 N N . VAL A 1 222 ? -13.230 5.594 17.938 1.00 97.88 222 VAL A N 1
ATOM 1681 C CA . VAL A 1 222 ? -12.161 4.982 18.750 1.00 97.88 222 VAL A CA 1
ATOM 1682 C C . VAL A 1 222 ? -12.584 4.854 20.211 1.00 97.88 222 VAL A C 1
ATOM 1684 O O . VAL A 1 222 ? -12.443 3.784 20.801 1.00 97.88 222 VAL A O 1
ATOM 1687 N N . GLU A 1 223 ? -13.123 5.922 20.799 1.00 97.81 223 GLU A N 1
ATOM 1688 C CA . GLU A 1 223 ? -13.522 5.919 22.210 1.00 97.81 223 GLU A CA 1
ATOM 1689 C C . GLU A 1 223 ? -14.711 4.992 22.492 1.00 97.81 223 GLU A C 1
ATOM 1691 O O . GLU A 1 223 ? -14.736 4.344 23.545 1.00 97.81 223 GLU A O 1
ATOM 1696 N N . VAL A 1 224 ? -15.650 4.872 21.544 1.00 97.81 224 VAL A N 1
ATOM 1697 C CA . VAL A 1 224 ? -16.726 3.868 21.590 1.00 97.81 224 VAL A CA 1
ATOM 1698 C C . VAL A 1 224 ? -16.147 2.454 21.502 1.00 97.81 224 VAL A C 1
ATOM 1700 O O . VAL A 1 224 ? -16.490 1.603 22.322 1.00 97.81 224 VAL A O 1
ATOM 1703 N N . LEU A 1 225 ? -15.245 2.195 20.551 1.00 97.19 225 LEU A N 1
ATOM 1704 C CA . LEU A 1 225 ? -14.672 0.865 20.329 1.00 97.19 225 LEU A CA 1
ATOM 1705 C C . LEU A 1 225 ? -13.825 0.384 21.519 1.00 97.19 225 LEU A C 1
ATOM 1707 O O . LEU A 1 225 ? -13.949 -0.766 21.931 1.00 97.19 225 LEU A O 1
ATOM 1711 N N . ARG A 1 226 ? -13.049 1.273 22.149 1.00 97.06 226 ARG A N 1
ATOM 1712 C CA . ARG A 1 226 ? -12.280 0.967 23.373 1.00 97.06 226 ARG A CA 1
ATOM 1713 C C . ARG A 1 226 ? -13.152 0.529 24.553 1.00 97.06 226 ARG A C 1
ATOM 1715 O O . ARG A 1 226 ? -12.676 -0.175 25.437 1.00 97.06 226 ARG A O 1
ATOM 1722 N N . ARG A 1 227 ? -14.420 0.947 24.574 1.00 96.94 227 ARG A N 1
ATOM 1723 C CA . ARG A 1 227 ? -15.400 0.651 25.633 1.00 96.94 227 ARG A CA 1
ATOM 1724 C C . ARG A 1 227 ? -16.453 -0.362 25.207 1.00 96.94 227 ARG A C 1
ATOM 1726 O O . ARG A 1 227 ? -17.428 -0.565 25.926 1.00 96.94 227 ARG A O 1
ATOM 1733 N N . ILE A 1 228 ? -16.277 -1.004 24.053 1.00 96.31 228 ILE A N 1
ATOM 1734 C CA . ILE A 1 228 ? -17.315 -1.822 23.416 1.00 96.31 228 ILE A CA 1
ATOM 1735 C C . ILE A 1 228 ? -17.842 -2.953 24.319 1.00 96.31 228 ILE A C 1
ATOM 1737 O O . ILE A 1 228 ? -19.012 -3.327 24.228 1.00 96.31 228 ILE A O 1
ATOM 1741 N N . SER A 1 229 ? -17.012 -3.440 25.246 1.00 95.69 229 SER A N 1
ATOM 1742 C CA . SER A 1 229 ? -17.353 -4.479 26.222 1.00 95.69 229 SER A CA 1
ATOM 1743 C C . SER A 1 229 ? -18.301 -4.021 27.335 1.00 95.69 229 SER A C 1
ATOM 1745 O O . SER A 1 229 ? -18.967 -4.861 27.935 1.00 95.69 229 SER A O 1
ATOM 1747 N N . LEU A 1 230 ? -18.411 -2.714 27.602 1.00 94.81 230 LEU A N 1
ATOM 1748 C CA . LEU A 1 230 ? -19.297 -2.165 28.639 1.00 94.81 230 LEU A CA 1
ATOM 1749 C C . LEU A 1 230 ? -20.777 -2.165 28.221 1.00 94.81 230 LEU A C 1
ATOM 1751 O O . LEU A 1 230 ? -21.663 -1.986 29.060 1.00 94.81 230 LEU A O 1
ATOM 1755 N N . GLY A 1 231 ? -21.043 -2.347 26.925 1.00 94.38 231 GLY A N 1
ATOM 1756 C CA . GLY A 1 231 ? -22.373 -2.265 26.336 1.00 94.38 231 GLY A CA 1
ATOM 1757 C C . GLY A 1 231 ? -22.842 -0.830 26.072 1.00 94.38 231 GLY A C 1
ATOM 1758 O O . GLY A 1 231 ? -22.358 0.145 26.641 1.00 94.38 231 GLY A O 1
ATOM 1759 N N . VAL A 1 232 ? -23.831 -0.703 25.185 1.00 96.19 232 VAL A N 1
ATOM 1760 C CA . VAL A 1 232 ? -24.317 0.581 24.644 1.00 96.19 232 VAL A CA 1
ATOM 1761 C C . VAL A 1 232 ? -24.748 1.575 25.726 1.00 96.19 232 VAL A C 1
ATOM 1763 O O . VAL A 1 232 ? -24.461 2.763 25.605 1.00 96.19 232 VAL A O 1
ATOM 1766 N N . ALA A 1 233 ? -25.457 1.114 26.762 1.00 96.12 233 ALA A N 1
ATOM 1767 C CA . ALA A 1 233 ? -25.979 1.994 27.808 1.00 96.12 233 ALA A CA 1
ATOM 1768 C C . ALA A 1 233 ? -24.843 2.663 28.597 1.00 96.12 233 ALA A C 1
ATOM 1770 O O . ALA A 1 233 ? -24.824 3.884 28.702 1.00 96.12 233 ALA A O 1
ATOM 1771 N N . SER A 1 234 ? -23.863 1.879 29.047 1.00 97.06 234 SER A N 1
ATOM 1772 C CA . SER A 1 234 ? -22.701 2.371 29.790 1.00 97.06 234 SER A CA 1
ATOM 1773 C C . SER A 1 234 ? -21.854 3.332 28.952 1.00 97.06 234 SER A C 1
ATOM 1775 O O . SER A 1 234 ? -21.456 4.384 29.435 1.00 97.06 234 SER A O 1
ATOM 1777 N N . ILE A 1 235 ? -21.631 3.015 27.670 1.00 97.31 235 ILE A N 1
ATOM 1778 C CA . ILE A 1 235 ? -20.886 3.890 26.748 1.00 97.31 235 ILE A CA 1
ATOM 1779 C C . ILE A 1 235 ? -21.604 5.235 26.565 1.00 97.31 235 ILE A C 1
ATOM 1781 O O . ILE A 1 235 ? -20.962 6.283 26.560 1.00 97.31 235 ILE A O 1
ATOM 1785 N N . SER A 1 236 ? -22.930 5.206 26.402 1.00 97.88 236 SER A N 1
ATOM 1786 C CA . SER A 1 236 ? -23.765 6.405 26.270 1.00 97.88 236 SER A CA 1
ATOM 1787 C C . SER A 1 236 ? -23.663 7.293 27.508 1.00 97.88 236 SER A C 1
ATOM 1789 O O . SER A 1 236 ? -23.431 8.494 27.363 1.00 97.88 236 SER A O 1
ATOM 1791 N N . ASP A 1 237 ? -23.752 6.699 28.700 1.00 97.56 237 ASP A N 1
ATOM 1792 C CA . ASP A 1 237 ? -23.656 7.423 29.967 1.00 97.56 237 ASP A CA 1
ATOM 1793 C C . ASP A 1 237 ? -22.237 8.000 30.188 1.00 97.56 237 ASP A C 1
ATOM 1795 O O . ASP A 1 237 ? -22.104 9.151 30.600 1.00 97.56 237 ASP A O 1
ATOM 1799 N N . GLU A 1 238 ? -21.172 7.254 29.862 1.00 97.81 238 GLU A N 1
ATOM 1800 C CA . GLU A 1 238 ? -19.778 7.704 30.030 1.00 97.81 238 GLU A CA 1
ATOM 1801 C C . GLU A 1 238 ? -19.354 8.799 29.046 1.00 97.81 238 GLU A C 1
ATOM 1803 O O . GLU A 1 238 ? -18.634 9.726 29.421 1.00 97.81 238 GLU A O 1
ATOM 1808 N N . LEU A 1 239 ? -19.758 8.686 27.779 1.00 97.38 239 LEU A N 1
ATOM 1809 C CA . LEU A 1 239 ? -19.363 9.629 26.728 1.00 97.38 239 LEU A CA 1
ATOM 1810 C C . LEU A 1 239 ? -20.350 10.795 26.575 1.00 97.38 239 LEU A C 1
ATOM 1812 O O . LEU A 1 239 ? -20.098 11.700 25.780 1.00 97.38 239 LEU A O 1
ATOM 1816 N N . GLY A 1 240 ? -21.471 10.780 27.305 1.00 97.56 240 GLY A N 1
ATOM 1817 C CA . GLY A 1 240 ? -22.524 11.793 27.199 1.00 97.56 240 GLY A CA 1
ATOM 1818 C C . GLY A 1 240 ? -23.195 11.823 25.822 1.00 97.56 240 GLY A C 1
ATOM 1819 O O . GLY A 1 240 ? -23.605 12.885 25.359 1.00 97.56 240 GLY A O 1
ATOM 1820 N N . LEU A 1 241 ? -23.267 10.673 25.148 1.00 97.56 241 LEU A N 1
ATOM 1821 C CA . LEU A 1 241 ? -23.840 10.531 23.806 1.00 97.56 241 LEU A CA 1
ATOM 1822 C C . LEU A 1 241 ? -25.258 9.977 23.878 1.00 97.56 241 LEU A C 1
ATOM 1824 O O . LEU A 1 241 ? -25.601 9.235 24.798 1.00 97.56 241 LEU A O 1
ATOM 1828 N N . GLU A 1 242 ? -26.070 10.246 22.859 1.00 97.94 242 GLU A N 1
ATOM 1829 C CA . GLU A 1 242 ? -27.371 9.593 22.733 1.00 97.94 242 GLU A CA 1
ATOM 1830 C C . GLU A 1 242 ? -27.207 8.089 22.475 1.00 97.94 242 GLU A C 1
ATOM 1832 O O . GLU A 1 242 ? -26.376 7.655 21.673 1.00 97.94 242 GLU A O 1
ATOM 1837 N N . ARG A 1 243 ? -28.046 7.266 23.116 1.00 97.12 243 ARG A N 1
ATOM 1838 C CA . ARG A 1 243 ? -27.981 5.801 22.975 1.00 97.12 243 ARG A CA 1
ATOM 1839 C C . ARG A 1 243 ? -28.096 5.339 21.526 1.00 97.12 243 ARG A C 1
ATOM 1841 O O . ARG A 1 243 ? -27.406 4.401 21.144 1.00 97.12 243 ARG A O 1
ATOM 1848 N N . GLU A 1 244 ? -28.940 5.983 20.723 1.00 97.69 244 GLU A N 1
ATOM 1849 C CA . GLU A 1 244 ? -29.090 5.644 19.302 1.00 97.69 244 GLU A CA 1
ATOM 1850 C C . GLU A 1 244 ? -27.829 5.970 18.494 1.00 97.69 244 GLU A C 1
ATOM 1852 O O . GLU A 1 244 ? -27.413 5.163 17.665 1.00 97.69 244 GLU A O 1
ATOM 1857 N N . GLN A 1 245 ? -27.148 7.078 18.804 1.00 97.69 245 GLN A N 1
ATOM 1858 C CA . GLN A 1 245 ? -25.861 7.407 18.192 1.00 97.69 245 GLN A CA 1
ATOM 1859 C C . GLN A 1 245 ? -24.805 6.344 18.523 1.00 97.69 245 GLN A C 1
ATOM 1861 O O . GLN A 1 245 ? -24.096 5.876 17.633 1.00 97.69 245 GLN A O 1
ATOM 1866 N N . VAL A 1 246 ? -24.728 5.910 19.786 1.00 97.69 246 VAL A N 1
ATOM 1867 C CA . VAL A 1 246 ? -23.818 4.827 20.191 1.00 97.69 246 VAL A CA 1
ATOM 1868 C C . VAL A 1 246 ? -24.167 3.529 19.465 1.00 97.69 246 VAL A C 1
ATOM 1870 O O . VAL A 1 246 ? -23.272 2.895 18.915 1.00 97.69 246 VAL A O 1
ATOM 1873 N N . LYS A 1 247 ? -25.449 3.143 19.395 1.00 97.12 247 LYS A N 1
ATOM 1874 C CA . LYS A 1 247 ? -25.880 1.948 18.646 1.00 97.12 247 LYS A CA 1
ATOM 1875 C C . LYS A 1 247 ? -25.456 2.003 17.186 1.00 97.12 247 LYS A C 1
ATOM 1877 O O . LYS A 1 247 ? -24.999 0.989 16.665 1.00 97.12 247 LYS A O 1
ATOM 1882 N N . GLN A 1 248 ? -25.593 3.159 16.539 1.00 97.75 248 GLN A N 1
ATOM 1883 C CA . GLN A 1 248 ? -25.183 3.326 15.152 1.00 97.75 248 GLN A CA 1
ATOM 1884 C C . GLN A 1 248 ? -23.673 3.120 14.997 1.00 97.75 248 GLN A C 1
ATOM 1886 O O . GLN A 1 248 ? -23.263 2.301 14.178 1.00 97.75 248 GLN A O 1
ATOM 1891 N N . ILE A 1 249 ? -22.857 3.779 15.828 1.00 97.88 249 ILE A N 1
ATOM 1892 C CA . ILE A 1 249 ? -21.396 3.615 15.795 1.00 97.88 249 ILE A CA 1
ATOM 1893 C C . ILE A 1 249 ? -21.020 2.148 16.036 1.00 97.88 249 ILE A C 1
ATOM 1895 O O . ILE A 1 249 ? -20.222 1.588 15.293 1.00 97.88 249 ILE A O 1
ATOM 1899 N N . VAL A 1 250 ? -21.624 1.492 17.031 1.00 97.56 250 VAL A N 1
ATOM 1900 C CA . VAL A 1 250 ? -21.394 0.068 17.321 1.00 97.56 250 VAL A CA 1
ATOM 1901 C C . VAL A 1 250 ? -21.767 -0.815 16.128 1.00 97.56 250 VAL A C 1
ATOM 1903 O O . VAL A 1 250 ? -20.994 -1.693 15.750 1.00 97.56 250 VAL A O 1
ATOM 1906 N N . SER A 1 251 ? -22.921 -0.572 15.505 1.00 97.38 251 SER A N 1
ATOM 1907 C CA . SER A 1 251 ? -23.360 -1.298 14.310 1.00 97.38 251 SER A CA 1
ATOM 1908 C C . SER A 1 251 ? -22.381 -1.127 13.150 1.00 97.38 251 SER A C 1
ATOM 1910 O O . SER A 1 251 ? -22.047 -2.105 12.482 1.00 97.38 251 SER A O 1
ATOM 1912 N N . GLU A 1 252 ? -21.888 0.090 12.927 1.00 97.19 252 GLU A N 1
ATOM 1913 C CA . GLU A 1 252 ? -20.874 0.371 11.913 1.00 97.19 252 GLU A CA 1
ATOM 1914 C C . GLU A 1 252 ? -19.565 -0.365 12.230 1.00 97.19 252 GLU A C 1
ATOM 1916 O O . GLU A 1 252 ? -19.052 -1.067 11.358 1.00 97.19 252 GLU A O 1
ATOM 1921 N N . MET A 1 253 ? -19.082 -0.317 13.480 1.00 97.62 253 MET A N 1
ATOM 1922 C CA . MET A 1 253 ? -17.869 -1.028 13.917 1.00 97.62 253 MET A CA 1
ATOM 1923 C C . MET A 1 253 ? -17.975 -2.545 13.725 1.00 97.62 253 MET A C 1
ATOM 1925 O O . MET A 1 253 ? -17.009 -3.182 13.307 1.00 97.62 253 MET A O 1
ATOM 1929 N N . VAL A 1 254 ? -19.142 -3.140 13.980 1.00 96.94 254 VAL A N 1
ATOM 1930 C CA . VAL A 1 254 ? -19.379 -4.563 13.694 1.00 96.94 254 VAL A CA 1
ATOM 1931 C C . VAL A 1 254 ? -19.379 -4.816 12.184 1.00 96.94 254 VAL A C 1
ATOM 1933 O O . VAL A 1 254 ? -18.718 -5.745 11.719 1.00 96.94 254 VAL A O 1
ATOM 1936 N N . SER A 1 255 ? -20.053 -3.971 11.396 1.00 96.50 255 SER A N 1
ATOM 1937 C CA . SER A 1 255 ? -20.154 -4.148 9.939 1.00 96.50 255 SER A CA 1
ATOM 1938 C C . SER A 1 255 ? -18.796 -4.125 9.227 1.00 96.50 255 SER A C 1
ATOM 1940 O O . SER A 1 255 ? -18.568 -4.933 8.325 1.00 96.50 255 SER A O 1
ATOM 1942 N N . ILE A 1 256 ? -17.875 -3.268 9.684 1.00 95.94 256 ILE A N 1
ATOM 1943 C CA . ILE A 1 256 ? -16.518 -3.141 9.134 1.00 95.94 256 ILE A CA 1
ATOM 1944 C C . ILE A 1 256 ? -15.513 -4.112 9.766 1.00 95.94 256 ILE A C 1
ATOM 1946 O O . ILE A 1 256 ? -14.329 -4.041 9.454 1.00 95.94 256 ILE A O 1
ATOM 1950 N N . GLY A 1 257 ? -15.955 -4.998 10.666 1.00 95.88 257 GLY A N 1
ATOM 1951 C CA . GLY A 1 257 ? -15.080 -6.001 11.270 1.00 95.88 257 GLY A CA 1
ATOM 1952 C C . GLY A 1 257 ? -14.122 -5.455 12.327 1.00 95.88 257 GLY A C 1
ATOM 1953 O O . GLY A 1 257 ? -13.040 -6.003 12.499 1.00 95.88 257 GLY A O 1
ATOM 1954 N N . ALA A 1 258 ? -14.475 -4.377 13.028 1.00 97.00 258 ALA A N 1
ATOM 1955 C CA . ALA A 1 258 ? -13.688 -3.840 14.143 1.00 97.00 258 ALA A CA 1
ATOM 1956 C C . ALA A 1 258 ? -14.093 -4.441 15.503 1.00 97.00 258 ALA A C 1
ATOM 1958 O O . ALA A 1 258 ? -13.290 -4.484 16.438 1.00 97.00 258 ALA A O 1
ATOM 1959 N N . ALA A 1 259 ? -15.331 -4.939 15.610 1.00 96.75 259 ALA A N 1
ATOM 1960 C CA . ALA A 1 259 ? -15.866 -5.590 16.803 1.00 96.75 259 ALA A CA 1
ATOM 1961 C C . ALA A 1 259 ? -16.685 -6.841 16.459 1.00 96.75 259 ALA A C 1
ATOM 1963 O O . ALA A 1 259 ? -17.317 -6.903 15.408 1.00 96.75 259 ALA A O 1
ATOM 1964 N N . THR A 1 260 ? -16.711 -7.822 17.360 1.00 96.00 260 THR A N 1
ATOM 1965 C CA . THR A 1 260 ? -17.526 -9.041 17.224 1.00 96.00 260 THR A CA 1
ATOM 1966 C C . THR A 1 260 ? -17.998 -9.550 18.585 1.00 96.00 260 THR A C 1
ATOM 1968 O O . THR A 1 260 ? -17.441 -9.165 19.614 1.00 96.00 260 THR A O 1
ATOM 1971 N N . VAL A 1 261 ? -19.000 -10.427 18.602 1.00 94.62 261 VAL A N 1
ATOM 1972 C CA . VAL A 1 261 ? -19.475 -11.107 19.811 1.00 94.62 261 VAL A CA 1
ATOM 1973 C C . VAL A 1 261 ? -18.331 -11.862 20.494 1.00 94.62 261 VAL A C 1
ATOM 1975 O O . VAL A 1 261 ? -17.539 -12.559 19.849 1.00 94.62 261 VAL A O 1
ATOM 1978 N N . ALA A 1 262 ? -18.213 -11.708 21.809 1.00 87.56 262 ALA A N 1
ATOM 1979 C CA . ALA A 1 262 ? -17.272 -12.482 22.598 1.00 87.56 262 ALA A CA 1
ATOM 1980 C C . ALA A 1 262 ? -17.744 -13.945 22.625 1.00 87.56 262 ALA A C 1
ATOM 1982 O O . ALA A 1 262 ? -18.836 -14.245 23.103 1.00 87.56 262 ALA A O 1
ATOM 1983 N N . GLN A 1 263 ? -16.940 -14.868 22.093 1.00 76.19 263 GLN A N 1
ATOM 1984 C CA . GLN A 1 263 ? -17.199 -16.292 22.296 1.00 76.19 263 GLN A CA 1
ATOM 1985 C C . GLN A 1 263 ? -17.010 -16.592 23.786 1.00 76.19 263 GLN A C 1
ATOM 1987 O O . GLN A 1 263 ? -15.973 -16.242 24.348 1.00 76.19 263 GLN A O 1
ATOM 1992 N N . GLN A 1 264 ? -18.012 -17.198 24.429 1.00 59.88 264 GLN A N 1
ATOM 1993 C CA . GLN A 1 264 ? -17.839 -17.741 25.773 1.00 59.88 264 GLN A CA 1
ATOM 1994 C C . GLN A 1 264 ? -16.820 -18.878 25.671 1.00 59.88 264 GLN A C 1
ATOM 1996 O O . GLN A 1 264 ? -17.088 -19.892 25.028 1.00 59.88 264 GLN A O 1
ATOM 2001 N N . GLU A 1 265 ? -15.630 -18.684 26.238 1.00 53.94 265 GLU A N 1
ATOM 2002 C CA . GLU A 1 265 ? -14.681 -19.776 26.440 1.00 53.94 265 GLU A CA 1
ATOM 2003 C C . GLU A 1 265 ? -15.341 -20.766 27.413 1.00 53.94 265 GLU A C 1
ATOM 2005 O O . GLU A 1 265 ? -15.577 -20.435 28.576 1.00 53.94 265 GLU A O 1
ATOM 2010 N N . HIS A 1 266 ? -15.745 -21.929 26.894 1.00 39.69 266 HIS A N 1
ATOM 2011 C CA . HIS A 1 266 ? -16.271 -23.051 27.675 1.00 39.69 266 HIS A CA 1
ATOM 2012 C C . HIS A 1 266 ? -15.139 -23.904 28.242 1.00 39.69 266 HIS A C 1
ATOM 2014 O O . HIS A 1 266 ? -14.161 -24.148 27.499 1.00 39.69 266 HIS A O 1
#

Radius of gyration: 22.73 Å; chains: 1; bounding box: 48×44×63 Å

Foldseek 3Di:
DDDQLVVLQVLLVVVLVVCLVVLVLLSNLVSVVLNQVSQALNLCVVVLVVCLVVVNDEQQSLQSVQSVQVSCVSSVHHDDDRDDDPDFQAEEEDALQCLLVCLVVLLVCLQVSNHQEYAHPYHHDPDPSSVVSLVSRLVRRQQHVQCVVRNRSSRSYSPH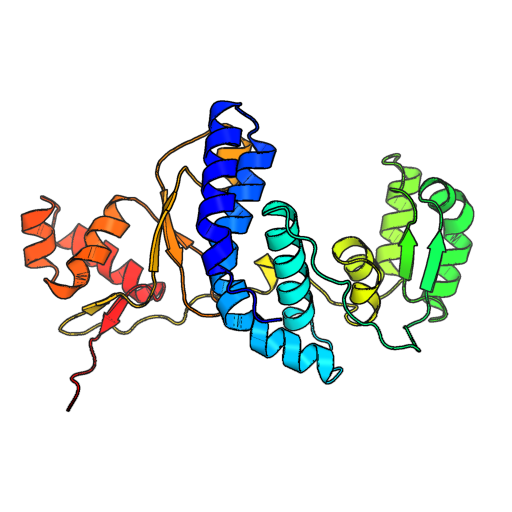DHNLVQADFADFAADDQFKAFQFDKDWAQDHSVCSSVVRTDTWIWTGHNHSHHIDTDHPLLVQLNVCVRVDLVVSCVVVVHDSVVSVVSNNVCRGRNRMYHDDPPD

pLDDT: mean 94.81, std 7.37, range [39.69, 98.5]

Sequence (266 aa):
MSSNLSDCHEPLLNKLEQAIGQKLWAEASLLLQAFVDTWPVGACLHIATQRWENQLYDPLTLGVLMRHKEIMDLCGESLPELKLPADLPPYCELEGHELKGRRTELCNRAALDELDAVLFLSDPPSDPDTQLALGELRMEAKAQVSVDLYGLPGLLVPAAKPFNALMGSAPSGQMGEGLRQICDIAILPGIPAKLAQGVCEPVGWLLWSGPARPLPITPLAVEVLRRISLGVASISDELGLEREQVKQIVSEMVSIGAATVAQQEH

Secondary structure (DSSP, 8-state):
----GGGGHHHHHHHHHHHHHTT-HHHHHHHHHHHHHHHHHHHHHHHHHHHHHTT---HHHHHHHHHHHHHHHHHT--PPPPPPPSSPPSEEEE-GGGHHHHHHHHHHHHHTTS-SEEEESSPPP-SHHHHHHHHHHHHHSTTHHHHHHHSGGGGG-TT---HHHH-BPPPP----SSEEE-SEEEEES--HHHHTTT----EEEEE-SSSBPPEEE-HHHHHHHHTGGGHHHHHHHHHT--HHHHHHHHHHHHHTTSEEEPP---